Protein AF-A0A068RN67-F1 (afdb_monomer)

Radius of gyration: 55.31 Å; Cα contacts (8 Å, |Δi|>4): 70; chains: 1; bounding box: 111×73×162 Å

Sequence (307 aa):
MQYYSPPESARSSSVPSIPPERRPSQSINLDNRLRQLEKENEELTHSNVRLLRANRILKLDSDRVVDEQVNELKEEIKHLRYQNVRLQRSNRLLQEDLNQHIMEKNQVREDQIRNMKTVGPEYEYLVQIINLLYRQLQGKATCDNTCCFTDKPLSEGFSVLTLPPDDSDEQQAKPQHICRPSIRSHITAGDLAVAKEHENGRLRQDIESMKADRDALDQLIQEKEEDIQMLKNELQMKDTIVSQLEKDFERMEVEVVDLQKEWRHSDRFKSSSSFSDIHAFPTPPPKDSPAYKLPIPPREYLAEVRQ

Foldseek 3Di:
DDDDDDDDDDDDDDDDDDDDDDDPPVVVVVVVVVVVVVVVVVVVVVVVVVVVVVVVVVVVVVVVVVVVVVVVVVVVVVVVVVVVVVVVVVVVVVVVVVVVVVVVVVVVVVVCVVPPPDDDLVVLVVVQVVQQVVCVVVVNNADDQAASRPRHGCVVADWDFDAPPDDDPDRDRDTGGDRDHDRDPPPPVVVVVVVVVVVVVVVVVVVVVVVVVVVVVVVVVVVVVVVVVVVVVVVVVVVVVVVVVVVVVVVVVVVVVVVVVVVVVVVVVDDDDDDDPDPDDPDDDDPPPPPPDDDDPDPPPPPPDDD

Structure (mmCIF, N/CA/C/O backbone):
data_AF-A0A068RN67-F1
#
_entry.id   AF-A0A068RN67-F1
#
loop_
_atom_site.group_PDB
_atom_site.id
_atom_site.type_symbol
_atom_site.label_atom_id
_atom_site.label_alt_id
_atom_site.label_comp_id
_atom_site.label_asym_id
_atom_site.label_entity_id
_atom_site.label_seq_id
_atom_site.pdbx_PDB_ins_code
_atom_site.Cartn_x
_atom_site.Cartn_y
_atom_site.Cartn_z
_atom_site.occupancy
_atom_site.B_iso_or_equiv
_atom_site.auth_seq_id
_atom_site.auth_comp_id
_atom_site.auth_asym_id
_atom_site.auth_atom_id
_atom_site.pdbx_PDB_model_num
ATOM 1 N N . MET A 1 1 ? 29.868 32.921 -20.192 1.0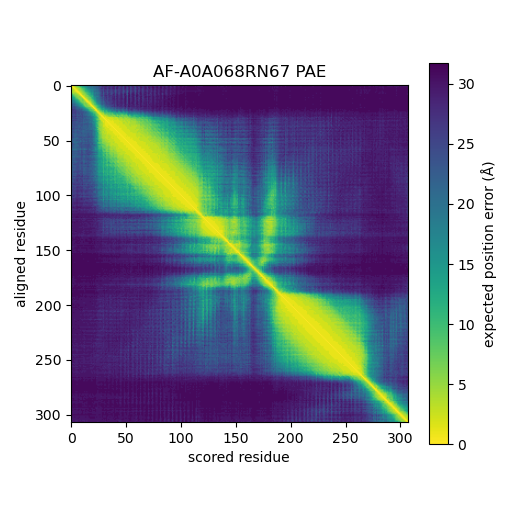0 42.53 1 MET A N 1
ATOM 2 C CA . MET A 1 1 ? 30.191 33.888 -21.261 1.00 42.53 1 MET A CA 1
ATOM 3 C C . MET A 1 1 ? 31.179 34.900 -20.711 1.00 42.53 1 MET A C 1
ATOM 5 O O . MET A 1 1 ? 30.783 35.768 -19.949 1.00 42.53 1 MET A O 1
ATOM 9 N N . GLN A 1 2 ? 32.456 34.755 -21.050 1.00 35.81 2 GLN A N 1
ATOM 10 C CA . GLN A 1 2 ? 33.472 35.789 -20.866 1.00 35.81 2 GLN A CA 1
ATOM 11 C C . GLN A 1 2 ? 34.231 35.871 -22.189 1.00 35.81 2 GLN A C 1
ATOM 13 O O . GLN A 1 2 ? 34.770 34.873 -22.662 1.00 35.81 2 GLN A O 1
ATOM 18 N N . TYR A 1 3 ? 34.153 37.039 -22.820 1.00 42.41 3 TYR A N 1
ATOM 19 C CA . TYR A 1 3 ? 34.844 37.370 -24.058 1.00 42.41 3 TYR A CA 1
ATOM 20 C C . TYR A 1 3 ? 36.286 37.752 -23.721 1.00 42.41 3 TYR A C 1
ATOM 22 O O . TYR A 1 3 ? 36.502 38.600 -22.858 1.00 42.41 3 TYR A O 1
ATOM 30 N N . TYR A 1 4 ? 37.256 37.148 -24.406 1.00 40.78 4 TYR A N 1
ATOM 31 C CA . TYR A 1 4 ? 38.653 37.575 -24.371 1.00 40.78 4 TYR A CA 1
ATOM 32 C C . TYR A 1 4 ? 39.030 38.100 -25.758 1.00 40.78 4 TYR A C 1
ATOM 34 O O . TYR A 1 4 ? 39.056 37.345 -26.729 1.00 40.78 4 TYR A O 1
ATOM 42 N N . SER A 1 5 ? 39.274 39.406 -25.841 1.00 43.00 5 SER A N 1
ATOM 43 C CA . SER A 1 5 ? 39.833 40.077 -27.019 1.00 43.00 5 SER A CA 1
ATOM 44 C C . SER A 1 5 ? 41.363 39.935 -27.033 1.00 43.00 5 SER A C 1
ATOM 46 O O . SER A 1 5 ? 41.972 40.026 -25.963 1.00 43.00 5 SER A O 1
ATOM 48 N N . PRO A 1 6 ? 42.019 39.772 -28.196 1.00 47.34 6 PRO A N 1
ATOM 49 C CA . PRO A 1 6 ? 43.473 39.874 -28.309 1.00 47.34 6 PRO A CA 1
ATOM 50 C C . PRO A 1 6 ? 43.916 41.335 -28.530 1.00 47.34 6 PRO A C 1
ATOM 52 O O . PRO A 1 6 ? 43.183 42.093 -29.169 1.00 47.34 6 PRO A O 1
ATOM 55 N N . PRO A 1 7 ? 45.107 41.749 -28.053 1.00 52.66 7 PRO A N 1
ATOM 56 C CA . PRO A 1 7 ? 45.602 43.097 -28.278 1.00 52.66 7 PRO A CA 1
ATOM 57 C C . PRO A 1 7 ? 46.268 43.225 -29.653 1.00 52.66 7 PRO A C 1
ATOM 59 O O . PRO A 1 7 ? 47.105 42.413 -30.051 1.00 52.66 7 PRO A O 1
ATOM 62 N N . GLU A 1 8 ? 45.918 44.304 -30.347 1.00 43.88 8 GLU A N 1
ATOM 63 C CA . GLU A 1 8 ? 46.685 44.855 -31.455 1.00 43.88 8 GLU A CA 1
ATOM 64 C C . GLU A 1 8 ? 48.042 45.354 -30.944 1.00 43.88 8 GLU A C 1
ATOM 66 O O . GLU A 1 8 ? 48.143 46.077 -29.952 1.00 43.88 8 GLU A O 1
ATOM 71 N N . SER A 1 9 ? 49.113 45.010 -31.649 1.00 42.94 9 SER A N 1
ATOM 72 C CA . SER A 1 9 ? 50.364 45.760 -31.580 1.00 42.94 9 SER A CA 1
ATOM 73 C C . SER A 1 9 ? 50.879 45.957 -32.992 1.00 42.94 9 SER A C 1
ATOM 75 O O . SER A 1 9 ? 51.441 45.068 -33.632 1.00 42.94 9 SER A O 1
ATOM 77 N N . ALA A 1 10 ? 50.597 47.159 -33.483 1.00 42.69 10 ALA A N 1
ATOM 78 C CA . ALA A 1 10 ? 51.064 47.676 -34.744 1.00 42.69 10 ALA A CA 1
ATOM 79 C C . ALA A 1 10 ? 52.573 47.955 -34.681 1.00 42.69 10 ALA A C 1
ATOM 81 O O . ALA A 1 10 ? 53.067 48.727 -33.866 1.00 42.69 10 ALA A O 1
ATOM 82 N N . ARG A 1 11 ? 53.270 47.285 -35.597 1.00 42.16 11 ARG A N 1
ATOM 83 C CA . ARG A 1 11 ? 54.463 47.697 -36.346 1.00 42.16 11 ARG A CA 1
ATOM 84 C C . ARG A 1 11 ? 55.033 49.083 -36.020 1.00 42.16 11 ARG A C 1
ATOM 86 O O . ARG A 1 11 ? 54.403 50.095 -36.308 1.00 42.16 11 ARG A O 1
ATOM 93 N N . SER A 1 12 ? 56.316 49.108 -35.670 1.00 43.09 12 SER A N 1
ATOM 94 C CA . SER A 1 12 ? 57.285 50.094 -36.165 1.00 43.09 12 SER A CA 1
ATOM 95 C C . SER A 1 12 ? 58.697 49.601 -35.871 1.00 43.09 12 SER A C 1
ATOM 97 O O . SER A 1 12 ? 59.069 49.531 -34.711 1.00 43.09 12 SER A O 1
ATOM 99 N N . SER A 1 13 ? 59.462 49.260 -36.913 1.00 37.44 13 SER A N 1
ATOM 100 C CA . SER A 1 13 ? 60.923 49.423 -36.925 1.00 37.44 13 SER A CA 1
ATOM 101 C C . SER A 1 13 ? 61.485 49.175 -38.329 1.00 37.44 13 SER A C 1
ATOM 103 O O . SER A 1 13 ? 61.572 48.049 -38.805 1.00 37.44 13 SER A O 1
ATOM 105 N N . SER A 1 14 ? 61.788 50.296 -38.985 1.00 40.03 14 SER A N 1
ATOM 106 C CA . SER A 1 14 ? 62.969 50.584 -39.812 1.00 40.03 14 SER A CA 1
ATOM 107 C C . SER A 1 14 ? 63.727 49.426 -40.479 1.00 40.03 14 SER A C 1
ATOM 109 O O . SER A 1 14 ? 64.428 48.651 -39.829 1.00 40.03 14 SER A O 1
ATOM 111 N N . VAL A 1 15 ? 63.702 49.453 -41.811 1.00 48.25 15 VAL A N 1
ATOM 112 C CA . VAL A 1 15 ? 64.648 48.797 -42.726 1.00 48.25 15 VAL A CA 1
ATOM 113 C C . VAL A 1 15 ? 66.035 49.451 -42.631 1.00 48.25 15 VAL A C 1
ATOM 115 O O . VAL A 1 15 ? 66.117 50.681 -42.624 1.00 48.25 15 VAL A O 1
ATOM 118 N N . PRO A 1 16 ? 67.119 48.659 -42.694 1.00 44.81 16 PRO A N 1
ATOM 119 C CA . PRO A 1 16 ? 68.332 49.081 -43.390 1.00 44.81 16 PRO A CA 1
ATOM 120 C C . PRO A 1 16 ? 68.685 48.113 -44.531 1.00 44.81 16 PRO A C 1
ATOM 122 O O . PRO A 1 16 ? 68.866 46.915 -44.329 1.00 44.81 16 PRO A O 1
ATOM 125 N N . SER A 1 17 ? 68.809 48.663 -45.739 1.00 50.25 17 SER A N 1
ATOM 126 C CA . SER A 1 17 ? 69.297 47.987 -46.946 1.00 50.25 17 SER A CA 1
ATOM 127 C C . SER A 1 17 ? 70.825 47.997 -47.005 1.00 50.25 17 SER A C 1
ATOM 129 O O . SER A 1 17 ? 71.360 49.097 -47.046 1.00 50.25 17 SER A O 1
ATOM 131 N N . ILE A 1 18 ? 71.505 46.843 -47.124 1.00 49.78 18 ILE A N 1
ATOM 132 C CA . ILE A 1 18 ? 72.797 46.654 -47.842 1.00 49.78 18 ILE A CA 1
ATOM 133 C C . ILE A 1 18 ? 72.941 45.144 -48.257 1.00 49.78 18 ILE A C 1
ATOM 135 O O . ILE A 1 18 ? 72.132 44.339 -47.801 1.00 49.78 18 ILE A O 1
ATOM 139 N N . PRO A 1 19 ? 73.873 44.721 -49.147 1.00 49.81 19 PRO A N 1
ATOM 140 C CA . PRO A 1 19 ? 73.658 44.255 -50.527 1.00 49.81 19 PRO A CA 1
ATOM 141 C C . PRO A 1 19 ? 73.907 42.722 -50.715 1.00 49.81 19 PRO A C 1
ATOM 143 O O . PRO A 1 19 ? 74.225 42.028 -49.750 1.00 49.81 19 PRO A O 1
ATOM 146 N N . PRO A 1 20 ? 73.748 42.140 -51.928 1.00 60.47 20 PRO A N 1
ATOM 147 C CA . PRO A 1 20 ? 73.641 40.693 -52.106 1.00 60.47 20 PRO A CA 1
ATOM 148 C C . PRO A 1 20 ? 75.021 40.034 -52.213 1.00 60.47 20 PRO A C 1
ATOM 150 O O . PRO A 1 20 ? 75.757 40.271 -53.170 1.00 60.47 20 PRO A O 1
ATOM 153 N N . GLU A 1 21 ? 75.351 39.148 -51.272 1.00 44.97 21 GLU A N 1
ATOM 154 C CA . GLU A 1 21 ? 76.579 38.354 -51.321 1.00 44.97 21 GLU A CA 1
ATOM 155 C C . GLU A 1 21 ? 76.250 36.853 -51.334 1.00 44.97 21 GLU A C 1
ATOM 157 O O . GLU A 1 21 ? 75.615 36.303 -50.433 1.00 44.97 21 GLU A O 1
ATOM 162 N N . ARG A 1 22 ? 76.643 36.192 -52.428 1.00 53.00 22 ARG A N 1
ATOM 163 C CA . ARG A 1 22 ? 76.408 34.771 -52.717 1.00 53.00 22 ARG A CA 1
ATOM 164 C C . ARG A 1 22 ? 76.952 33.869 -51.601 1.00 53.00 22 ARG A C 1
ATOM 166 O O . ARG A 1 22 ? 78.164 33.804 -51.415 1.00 53.00 22 ARG A O 1
ATOM 173 N N . ARG A 1 23 ? 76.089 33.061 -50.969 1.00 51.19 23 ARG A N 1
ATOM 174 C CA . ARG A 1 23 ? 76.474 31.819 -50.262 1.00 51.19 23 ARG A CA 1
ATOM 175 C C . ARG A 1 23 ? 75.413 30.723 -50.454 1.00 51.19 23 ARG A C 1
ATOM 177 O O . ARG A 1 23 ? 74.361 30.795 -49.827 1.00 51.19 23 ARG A O 1
ATOM 184 N N . PRO A 1 24 ? 75.678 29.674 -51.254 1.00 53.66 24 PRO A N 1
ATOM 185 C CA . PRO A 1 24 ? 74.749 28.550 -51.430 1.00 53.66 24 PRO A 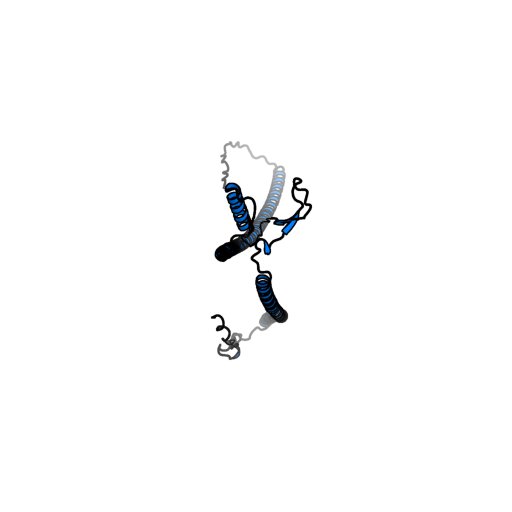CA 1
ATOM 186 C C . PRO A 1 24 ? 74.578 27.658 -50.182 1.00 53.66 24 PRO A C 1
ATOM 188 O O . PRO A 1 24 ? 73.677 26.831 -50.146 1.00 53.66 24 PRO A O 1
ATOM 191 N N . SER A 1 25 ? 75.416 27.801 -49.146 1.00 54.78 25 SER A N 1
ATOM 192 C CA . SER A 1 25 ? 75.522 26.816 -48.049 1.00 54.78 25 SER A CA 1
ATOM 193 C C . SER A 1 25 ? 74.699 27.127 -46.784 1.00 54.78 25 SER A C 1
ATOM 195 O O . SER A 1 25 ? 74.472 26.235 -45.970 1.00 54.78 25 SER A O 1
ATOM 197 N N . GLN A 1 26 ? 74.244 28.371 -46.584 1.00 58.31 26 GLN A N 1
ATOM 198 C CA . GLN A 1 26 ? 73.360 28.739 -45.458 1.00 58.31 26 GLN A CA 1
ATOM 199 C C . GLN A 1 26 ? 71.879 28.540 -45.799 1.00 58.31 26 GLN A C 1
ATOM 201 O O . GLN A 1 26 ? 71.113 28.129 -44.930 1.00 58.31 26 GLN A O 1
ATOM 206 N N . SER A 1 27 ? 71.509 28.740 -47.070 1.00 60.72 27 SER A N 1
ATOM 207 C CA . SER A 1 27 ? 70.164 28.453 -47.591 1.00 60.72 27 SER A CA 1
ATOM 208 C C . SER A 1 27 ? 69.777 27.006 -47.319 1.00 60.72 27 SER A C 1
ATOM 210 O O . SER A 1 27 ? 68.764 26.764 -46.692 1.00 60.72 27 SER A O 1
ATOM 212 N N . ILE A 1 28 ? 70.652 26.049 -47.644 1.00 66.50 28 ILE A N 1
ATOM 213 C CA . ILE A 1 28 ? 70.358 24.614 -47.504 1.00 66.50 28 ILE A CA 1
ATOM 214 C C . ILE A 1 28 ? 70.074 24.218 -46.039 1.00 66.50 28 ILE A C 1
ATOM 216 O O . ILE A 1 28 ? 69.203 23.392 -45.782 1.00 66.50 28 ILE A O 1
ATOM 220 N N . ASN A 1 29 ? 70.761 24.818 -45.058 1.00 75.88 29 ASN A N 1
ATOM 221 C CA . ASN A 1 29 ? 70.496 24.561 -43.634 1.00 75.88 29 ASN A CA 1
ATOM 222 C C . ASN A 1 29 ? 69.182 25.197 -43.152 1.00 75.88 29 ASN A C 1
ATOM 224 O O . ASN A 1 29 ? 68.476 24.596 -42.342 1.00 75.88 29 ASN A O 1
ATOM 228 N N . LEU A 1 30 ? 68.838 26.384 -43.659 1.00 83.62 30 LEU A N 1
ATOM 229 C CA . LEU A 1 30 ? 67.551 27.033 -43.397 1.00 83.62 30 LEU A CA 1
ATOM 230 C C . LEU A 1 30 ? 66.398 26.282 -44.071 1.00 83.62 30 LEU A C 1
ATOM 232 O O . LEU A 1 30 ? 65.374 26.072 -43.436 1.00 83.62 30 LEU A O 1
ATOM 236 N N . ASP A 1 31 ? 66.594 25.795 -45.294 1.00 83.56 31 ASP A N 1
ATOM 237 C CA . ASP A 1 31 ? 65.623 25.012 -46.059 1.00 83.56 31 ASP A CA 1
ATOM 238 C C . ASP A 1 31 ? 65.361 23.656 -45.389 1.00 83.56 31 ASP A C 1
ATOM 240 O O . ASP A 1 31 ? 64.214 23.237 -45.242 1.00 83.56 31 ASP A O 1
ATOM 244 N N . ASN A 1 32 ? 66.408 22.990 -44.891 1.00 85.38 32 ASN A N 1
ATOM 245 C CA . ASN A 1 32 ? 66.260 21.768 -44.099 1.00 85.38 32 ASN A CA 1
ATOM 246 C C . ASN A 1 32 ? 65.536 22.029 -42.767 1.00 85.38 32 ASN A C 1
ATOM 248 O O . ASN A 1 32 ? 64.723 21.209 -42.340 1.00 85.38 32 ASN A O 1
ATOM 252 N N . ARG A 1 33 ? 65.787 23.174 -42.113 1.00 89.12 33 ARG A N 1
ATOM 253 C CA . ARG A 1 33 ? 65.082 23.568 -40.883 1.00 89.12 33 ARG A CA 1
ATOM 254 C C . ARG A 1 33 ? 63.622 23.935 -41.151 1.00 89.12 33 ARG A C 1
ATOM 256 O O . ARG A 1 33 ? 62.774 23.564 -40.348 1.00 89.12 33 ARG A O 1
ATOM 263 N N . LEU A 1 34 ? 63.329 24.611 -42.260 1.00 89.44 34 LEU A N 1
ATOM 264 C CA . LEU A 1 34 ? 61.969 24.924 -42.699 1.00 89.44 34 LEU A CA 1
ATOM 265 C C . LEU A 1 34 ? 61.183 23.647 -42.976 1.00 89.44 34 LEU A C 1
ATOM 267 O O . LEU A 1 34 ? 60.116 23.482 -42.403 1.00 89.44 34 LEU A O 1
ATOM 271 N N . ARG A 1 35 ? 61.751 22.690 -43.718 1.00 89.00 35 ARG A N 1
ATOM 272 C CA . ARG A 1 35 ? 61.112 21.383 -43.952 1.00 89.00 35 ARG A CA 1
ATOM 273 C C . ARG A 1 35 ? 60.860 20.603 -42.662 1.00 89.00 35 ARG A C 1
ATOM 275 O O . ARG A 1 35 ? 59.828 19.955 -42.523 1.00 89.00 35 ARG A O 1
ATOM 282 N N . GLN A 1 36 ? 61.790 20.661 -41.707 1.00 92.12 36 GLN A N 1
ATOM 283 C CA . GLN A 1 36 ? 61.608 20.031 -40.398 1.00 92.12 36 GLN A CA 1
ATOM 284 C C . GLN A 1 36 ? 60.472 20.696 -39.604 1.00 92.12 36 GLN A C 1
ATOM 286 O O . GLN A 1 36 ? 59.653 19.996 -39.017 1.00 92.12 36 GLN A O 1
ATOM 291 N N . LEU A 1 37 ? 60.394 22.030 -39.617 1.00 92.25 37 LEU A N 1
ATOM 292 C CA . LEU A 1 37 ? 59.318 22.784 -38.966 1.00 92.25 37 LEU A CA 1
ATOM 293 C C . LEU A 1 37 ? 57.963 22.573 -39.652 1.00 92.25 37 LEU A C 1
ATOM 295 O O . LEU A 1 37 ? 56.949 22.490 -38.969 1.00 92.25 37 LEU A O 1
ATOM 299 N N . GLU A 1 38 ? 57.932 22.462 -40.980 1.00 92.56 38 GLU A N 1
ATOM 300 C CA . GLU A 1 38 ? 56.730 22.122 -41.750 1.00 92.56 38 GLU A CA 1
ATOM 301 C C . GLU A 1 38 ? 56.216 20.738 -41.361 1.00 92.56 38 GLU A C 1
ATOM 303 O O . GLU A 1 38 ? 55.043 20.598 -41.026 1.00 92.56 38 GLU A O 1
ATOM 308 N N . LYS A 1 39 ? 57.106 19.744 -41.281 1.00 94.25 39 LYS A N 1
ATOM 309 C CA . LYS A 1 39 ? 56.754 18.395 -40.831 1.00 94.25 39 LYS A CA 1
ATOM 310 C C . LYS A 1 39 ? 56.243 18.377 -39.386 1.00 94.25 39 LYS A C 1
ATOM 312 O O . LYS A 1 39 ? 55.227 17.749 -39.104 1.00 94.25 39 LYS A O 1
ATOM 317 N N . GLU A 1 40 ? 56.908 19.084 -38.472 1.00 95.25 40 GLU A N 1
ATOM 318 C CA . GLU A 1 40 ? 56.449 19.223 -37.082 1.00 95.25 40 GLU A CA 1
ATOM 319 C C . GLU A 1 40 ? 55.076 19.914 -37.008 1.00 95.25 40 GLU A C 1
ATOM 321 O O . GLU A 1 40 ? 54.219 19.521 -36.216 1.00 95.25 40 GLU A O 1
ATOM 326 N N . ASN A 1 41 ? 54.825 20.908 -37.862 1.00 94.62 41 ASN A N 1
ATOM 327 C CA . ASN A 1 41 ? 53.537 21.593 -37.942 1.00 94.62 41 ASN A CA 1
ATOM 328 C C . ASN A 1 41 ? 52.433 20.682 -38.509 1.00 94.62 41 ASN A C 1
ATOM 330 O O . ASN A 1 41 ? 51.318 20.661 -37.985 1.00 94.62 41 ASN A O 1
ATOM 334 N N . GLU A 1 42 ? 52.735 19.870 -39.522 1.00 95.31 42 GLU A N 1
ATOM 335 C CA . GLU A 1 42 ? 51.820 18.851 -40.046 1.00 95.31 42 GLU A CA 1
ATOM 336 C C . GLU A 1 42 ? 51.481 17.796 -38.980 1.00 95.31 42 GLU A C 1
ATOM 338 O O . GLU A 1 42 ? 50.307 17.481 -38.765 1.00 95.31 42 GLU A O 1
ATOM 343 N N . GLU A 1 43 ? 52.481 17.300 -38.244 1.00 95.69 43 GLU A N 1
ATOM 344 C CA . GLU A 1 43 ? 52.295 16.348 -37.142 1.00 95.69 43 GLU A CA 1
ATOM 345 C C . GLU A 1 43 ? 51.435 16.942 -36.014 1.00 95.69 43 GLU A C 1
ATOM 347 O O . GLU A 1 43 ? 50.474 16.307 -35.557 1.00 95.69 43 GLU A O 1
ATOM 352 N N . LEU A 1 44 ? 51.713 18.184 -35.603 1.00 95.75 44 LEU A N 1
ATOM 353 C CA . LEU A 1 44 ? 50.913 18.904 -34.608 1.00 95.75 44 LEU A CA 1
ATOM 354 C C . LEU A 1 44 ? 49.485 19.160 -35.095 1.00 95.75 44 LEU A C 1
ATOM 356 O O . LEU A 1 44 ? 48.542 19.010 -34.319 1.00 95.75 44 LEU A O 1
ATOM 360 N N . THR A 1 45 ? 49.301 19.488 -36.373 1.00 95.75 45 THR A N 1
ATOM 361 C CA . THR A 1 45 ? 47.980 19.693 -36.982 1.00 95.75 45 THR A CA 1
ATOM 362 C C . THR A 1 45 ? 47.171 18.399 -36.970 1.00 95.75 45 THR A C 1
ATOM 364 O O . THR A 1 45 ? 46.018 18.388 -36.529 1.00 95.75 45 THR A O 1
ATOM 367 N N . HIS A 1 46 ? 47.773 17.277 -37.370 1.00 96.06 46 HIS A N 1
ATOM 368 C CA . HIS A 1 46 ? 47.127 15.968 -37.297 1.00 96.06 46 HIS A CA 1
ATOM 369 C C . HIS A 1 46 ? 46.788 15.562 -35.860 1.00 96.06 46 HIS A C 1
ATOM 371 O O . HIS A 1 46 ? 45.693 15.046 -35.616 1.00 96.06 46 HIS A O 1
ATOM 377 N N . SER A 1 47 ? 47.686 15.820 -34.907 1.00 95.69 47 SER A N 1
ATOM 378 C CA . SER A 1 47 ? 47.442 15.575 -33.483 1.00 95.69 47 SER A CA 1
ATOM 379 C C . SER A 1 47 ? 46.277 16.419 -32.954 1.00 95.69 47 SER A C 1
ATOM 381 O O . SER A 1 47 ? 45.352 15.882 -32.344 1.00 95.69 47 SER A O 1
ATOM 383 N N . ASN A 1 48 ? 46.233 17.714 -33.282 1.00 96.50 48 ASN A N 1
ATOM 384 C CA . ASN A 1 48 ? 45.135 18.604 -32.900 1.00 96.50 48 ASN A CA 1
ATOM 385 C C . ASN A 1 48 ? 43.790 18.137 -33.463 1.00 96.50 48 ASN A C 1
ATOM 387 O O . ASN A 1 48 ? 42.796 18.098 -32.741 1.00 96.50 48 ASN A O 1
ATOM 391 N N . VAL A 1 49 ? 43.745 17.714 -34.730 1.00 96.88 49 VAL A N 1
ATOM 392 C CA . VAL A 1 49 ? 42.519 17.165 -35.330 1.00 96.88 49 VAL A CA 1
ATOM 393 C C . VAL A 1 49 ? 42.060 15.901 -34.595 1.00 96.88 49 VAL A C 1
ATOM 395 O O . VAL A 1 49 ? 40.860 15.727 -34.371 1.00 96.88 49 VAL A O 1
ATOM 398 N N . ARG A 1 50 ? 42.986 15.025 -34.180 1.00 96.62 50 ARG A N 1
ATOM 399 C CA . ARG A 1 50 ? 42.652 13.835 -33.376 1.00 96.62 50 ARG A CA 1
ATOM 400 C C . ARG A 1 50 ? 42.111 14.217 -31.999 1.00 96.62 50 ARG A C 1
ATOM 402 O O . ARG A 1 50 ? 41.076 13.686 -31.604 1.00 96.62 50 ARG A O 1
ATOM 409 N N . LEU A 1 51 ? 42.751 15.160 -31.309 1.00 96.94 51 LEU A N 1
ATOM 410 C CA . LEU A 1 51 ? 42.307 15.648 -30.000 1.00 96.94 51 LEU A CA 1
ATOM 411 C C . LEU A 1 51 ? 40.940 16.332 -30.071 1.00 96.94 51 LEU A C 1
ATOM 413 O O . LEU A 1 51 ? 40.090 16.083 -29.223 1.00 96.94 51 LEU A O 1
ATOM 417 N N . LEU A 1 52 ? 40.679 17.138 -31.101 1.00 96.88 52 LEU A N 1
ATOM 418 C CA . LEU A 1 52 ? 39.369 17.759 -31.322 1.00 96.88 52 LEU A CA 1
ATOM 419 C C . LEU A 1 52 ? 38.268 16.713 -31.526 1.00 96.88 52 LEU A C 1
ATOM 421 O O . LEU A 1 52 ? 37.174 16.857 -30.981 1.00 96.88 52 LEU A O 1
ATOM 425 N N . ARG A 1 53 ? 38.553 15.640 -32.276 1.00 96.50 53 ARG A N 1
ATOM 426 C CA . ARG A 1 53 ? 37.615 14.517 -32.436 1.00 96.50 53 ARG A CA 1
ATOM 427 C C . ARG A 1 53 ? 37.384 13.789 -31.115 1.00 96.50 53 ARG A C 1
ATOM 429 O O . ARG A 1 53 ? 36.232 13.566 -30.765 1.00 96.50 53 ARG A O 1
ATOM 436 N N . ALA A 1 54 ? 38.448 13.470 -30.379 1.00 96.81 54 ALA A N 1
ATOM 437 C CA . ALA A 1 54 ? 38.348 12.807 -29.080 1.00 96.81 54 ALA A CA 1
ATOM 438 C C . ALA A 1 54 ? 37.550 13.650 -28.071 1.00 96.81 54 ALA A C 1
ATOM 440 O O . ALA A 1 54 ? 36.623 13.140 -27.455 1.00 96.81 54 ALA A O 1
ATOM 441 N N . ASN A 1 55 ? 37.822 14.955 -27.978 1.00 96.44 55 ASN A N 1
ATOM 442 C CA . ASN A 1 55 ? 37.062 15.880 -27.132 1.00 96.44 55 ASN A CA 1
ATOM 443 C C . ASN A 1 55 ? 35.587 15.958 -27.529 1.00 96.44 55 ASN A C 1
ATOM 445 O O . ASN A 1 55 ? 34.721 16.021 -26.660 1.00 96.44 55 ASN A O 1
ATOM 449 N N . ARG A 1 56 ? 35.278 15.938 -28.831 1.00 97.38 56 ARG A N 1
ATOM 450 C CA . ARG A 1 56 ? 33.886 15.905 -29.293 1.00 97.38 56 ARG A CA 1
ATOM 451 C C . ARG A 1 56 ? 33.181 14.617 -28.865 1.00 97.38 56 ARG A C 1
ATOM 453 O O . ARG A 1 56 ? 32.038 14.701 -28.438 1.00 97.38 56 ARG A O 1
ATOM 460 N N . ILE A 1 57 ? 33.844 13.466 -28.979 1.00 97.00 57 ILE A N 1
ATOM 461 C CA . ILE A 1 57 ? 33.292 12.169 -28.557 1.00 97.00 57 ILE A CA 1
ATOM 462 C C . ILE A 1 57 ? 33.058 12.166 -27.047 1.00 97.00 57 ILE A C 1
ATOM 464 O O . ILE A 1 57 ? 31.934 11.946 -26.622 1.00 97.00 57 ILE A O 1
ATOM 468 N N . LEU A 1 58 ? 34.069 12.527 -26.252 1.00 97.00 58 LEU A N 1
ATOM 469 C CA . LEU A 1 58 ? 33.949 12.584 -24.792 1.00 97.00 58 LEU A CA 1
ATOM 470 C C . LEU A 1 58 ? 32.841 13.530 -24.333 1.00 97.00 58 LEU A C 1
ATOM 472 O O . LEU A 1 58 ? 32.151 13.242 -23.362 1.00 97.00 58 LEU A O 1
ATOM 476 N N . LYS A 1 59 ? 32.651 14.652 -25.032 1.00 97.94 59 LYS A N 1
ATOM 477 C CA . LYS A 1 59 ? 31.550 15.564 -24.736 1.00 97.94 59 LYS A CA 1
ATOM 478 C C . LYS A 1 59 ? 30.192 14.923 -25.024 1.00 97.94 59 LYS A C 1
ATOM 480 O O . LYS A 1 59 ? 29.317 15.009 -24.178 1.00 97.94 59 LYS A O 1
ATOM 485 N N . LEU A 1 60 ? 30.028 14.269 -26.176 1.00 97.44 60 LEU A N 1
ATOM 486 C CA . LEU A 1 60 ? 28.784 13.569 -26.509 1.00 97.44 60 LEU A CA 1
ATOM 487 C C . LEU A 1 60 ? 28.492 12.428 -25.526 1.00 97.44 60 LEU A C 1
ATOM 489 O O . LEU A 1 60 ? 27.351 12.282 -25.103 1.00 97.44 60 LEU A O 1
ATOM 493 N N . ASP A 1 61 ? 29.511 11.662 -25.134 1.00 97.12 61 ASP A N 1
ATOM 494 C CA . ASP A 1 61 ? 29.372 10.586 -24.150 1.00 97.12 61 ASP A CA 1
ATOM 495 C C . ASP A 1 61 ? 29.019 11.143 -22.765 1.00 97.12 61 ASP A C 1
ATOM 497 O O . ASP A 1 61 ? 28.129 10.624 -22.098 1.00 97.12 61 ASP A O 1
ATOM 501 N N . SER A 1 62 ? 29.662 12.238 -22.348 1.00 96.50 62 SER A N 1
ATOM 502 C CA . SER A 1 62 ? 29.334 12.923 -21.095 1.00 96.50 62 SER A CA 1
ATOM 503 C C . SER A 1 62 ? 27.911 13.478 -21.105 1.00 96.50 62 SER A C 1
ATOM 505 O O . SER A 1 62 ? 27.200 13.310 -20.119 1.00 96.50 62 SER A O 1
ATOM 507 N N . ASP A 1 63 ? 27.494 14.136 -22.190 1.00 97.50 63 ASP A N 1
ATOM 508 C CA . ASP A 1 63 ? 26.142 14.685 -22.333 1.00 97.50 63 ASP A CA 1
ATOM 509 C C . ASP A 1 63 ? 25.108 13.545 -22.289 1.00 97.50 63 ASP A C 1
ATOM 511 O O . ASP A 1 63 ? 24.117 13.635 -21.568 1.00 97.50 63 ASP A O 1
ATOM 515 N N . ARG A 1 64 ? 25.392 12.419 -22.958 1.00 97.69 64 ARG A N 1
ATOM 516 C CA . ARG A 1 64 ? 24.542 11.224 -22.936 1.00 97.69 64 ARG A CA 1
ATOM 517 C C . ARG A 1 64 ? 24.393 10.632 -21.533 1.00 97.69 64 ARG A C 1
ATOM 519 O O . ARG A 1 64 ? 23.272 10.350 -21.123 1.00 97.69 64 ARG A O 1
ATOM 526 N N . VAL A 1 65 ? 25.492 10.445 -20.799 1.00 97.81 65 VAL A N 1
ATOM 527 C CA . VAL A 1 65 ? 25.448 9.893 -19.431 1.00 97.81 65 VAL A CA 1
ATOM 528 C C . VAL A 1 65 ? 24.667 10.818 -18.499 1.00 97.81 65 VAL A C 1
ATOM 530 O O . VAL A 1 65 ? 23.877 10.349 -17.680 1.00 97.81 65 VAL A O 1
ATOM 533 N N . VAL A 1 66 ? 24.851 12.134 -18.635 1.00 97.94 66 VAL A N 1
ATOM 534 C CA . VAL A 1 66 ? 24.082 13.118 -17.864 1.00 97.94 66 VAL A CA 1
ATOM 535 C C . VAL A 1 66 ? 22.596 13.026 -18.205 1.00 97.94 66 VAL A C 1
ATOM 537 O O . VAL A 1 66 ? 21.776 13.003 -17.292 1.00 97.94 66 VAL A O 1
ATOM 540 N N . ASP A 1 67 ? 22.233 12.925 -19.483 1.00 97.81 67 ASP A N 1
ATOM 541 C CA . ASP A 1 67 ? 20.836 12.795 -19.902 1.00 97.81 67 ASP A CA 1
ATOM 542 C C . ASP A 1 67 ? 20.190 11.501 -19.386 1.00 97.81 67 ASP A C 1
ATOM 544 O O . ASP A 1 67 ? 19.055 11.536 -18.905 1.00 97.81 67 ASP A O 1
ATOM 548 N N . GLU A 1 68 ? 20.905 10.373 -19.436 1.00 97.25 68 GLU A N 1
ATOM 549 C CA . GLU A 1 68 ? 20.455 9.087 -18.889 1.00 97.25 68 GLU A CA 1
ATOM 550 C C . GLU A 1 68 ? 20.169 9.210 -17.380 1.00 97.25 68 GLU A C 1
ATOM 552 O O . GLU A 1 68 ? 19.037 8.974 -16.951 1.00 97.25 68 GLU A O 1
ATOM 557 N N . GLN A 1 69 ? 21.125 9.717 -16.592 1.00 97.56 69 GLN A N 1
ATOM 558 C CA . GLN A 1 69 ? 20.955 9.916 -15.144 1.00 97.56 69 GLN A CA 1
ATOM 559 C C . GLN A 1 69 ? 19.840 10.914 -14.805 1.00 97.56 69 GLN A C 1
ATOM 561 O O . GLN A 1 69 ? 19.056 10.710 -13.877 1.00 97.56 69 GLN A O 1
ATOM 566 N N . VAL A 1 70 ? 19.743 12.015 -15.553 1.00 97.62 70 VAL A N 1
ATOM 567 C CA . VAL A 1 70 ? 18.697 13.023 -15.349 1.00 97.62 70 VAL A CA 1
ATOM 568 C C . VAL A 1 70 ? 17.316 12.437 -15.639 1.00 97.62 70 VAL A C 1
ATOM 570 O O . VAL A 1 70 ? 16.352 12.781 -14.952 1.00 97.62 70 VAL A O 1
ATOM 573 N N . ASN A 1 71 ? 17.194 11.568 -16.640 1.00 97.56 71 ASN A N 1
ATOM 574 C CA . ASN A 1 71 ? 15.931 10.912 -16.959 1.00 97.56 71 ASN A CA 1
ATOM 575 C C . ASN A 1 71 ? 15.548 9.869 -15.904 1.00 97.56 71 ASN A C 1
ATOM 577 O O . ASN A 1 71 ? 14.397 9.872 -15.469 1.00 97.56 71 ASN A O 1
ATOM 581 N N . GLU A 1 72 ? 16.496 9.063 -15.423 1.00 97.88 72 GLU A N 1
ATOM 582 C CA . GLU A 1 72 ? 16.274 8.130 -14.309 1.00 97.88 72 GLU A CA 1
ATOM 583 C C . GLU A 1 72 ? 15.767 8.860 -13.057 1.00 97.88 72 GLU A C 1
ATOM 585 O O . GLU A 1 72 ? 14.705 8.528 -12.525 1.00 97.88 72 GLU A O 1
ATOM 590 N N . LEU A 1 73 ? 16.448 9.937 -12.650 1.00 97.69 73 LEU A N 1
ATOM 591 C CA . LEU A 1 73 ? 16.041 10.751 -11.501 1.00 97.69 73 LEU A CA 1
ATOM 592 C C . LEU A 1 73 ? 14.661 11.394 -11.698 1.00 97.69 73 LEU A C 1
ATOM 594 O O . LEU A 1 73 ? 13.885 11.517 -10.749 1.00 97.69 73 LEU A O 1
ATOM 598 N N . LYS A 1 74 ? 14.314 11.815 -12.920 1.00 97.69 74 LYS A N 1
ATOM 599 C CA . LYS A 1 74 ? 12.976 12.354 -13.216 1.00 97.69 74 LYS A CA 1
ATOM 600 C C . LYS A 1 74 ? 11.891 11.297 -13.042 1.00 97.69 74 LYS A C 1
ATOM 602 O O . LYS A 1 74 ? 10.834 11.624 -12.498 1.00 97.69 74 LYS A O 1
ATOM 607 N N . GLU A 1 75 ? 12.123 10.071 -13.501 1.00 97.75 75 GLU A N 1
ATOM 608 C CA . GLU A 1 75 ? 11.170 8.974 -13.322 1.00 97.75 75 GLU A CA 1
ATOM 609 C C . GLU A 1 75 ? 11.038 8.581 -11.847 1.00 97.75 75 GLU A C 1
ATOM 611 O O . GLU A 1 75 ? 9.916 8.443 -11.352 1.00 97.75 75 GLU A O 1
ATOM 616 N N . GLU A 1 76 ? 12.141 8.538 -11.099 1.00 98.06 76 GLU A N 1
ATOM 617 C CA . GLU A 1 76 ? 12.107 8.291 -9.655 1.00 98.06 76 GLU A CA 1
ATOM 618 C C . GLU A 1 76 ? 11.327 9.385 -8.908 1.00 98.06 76 GLU A C 1
ATOM 620 O O . GLU A 1 76 ? 10.442 9.090 -8.101 1.00 98.06 76 GLU A O 1
ATOM 625 N N . ILE A 1 77 ? 11.553 10.662 -9.233 1.00 97.62 77 ILE A N 1
ATOM 626 C CA . ILE A 1 77 ? 10.797 11.781 -8.651 1.00 97.62 77 ILE A CA 1
ATOM 627 C C . ILE A 1 77 ? 9.303 11.665 -8.973 1.00 97.62 77 ILE A C 1
ATOM 629 O O . ILE A 1 77 ? 8.466 11.913 -8.099 1.00 97.62 77 ILE A O 1
ATOM 633 N N . LYS A 1 78 ? 8.931 11.307 -10.209 1.00 97.69 78 LYS A N 1
ATOM 634 C CA . LYS A 1 78 ? 7.521 11.082 -10.573 1.00 97.69 78 LYS A CA 1
ATOM 635 C C . LYS A 1 78 ? 6.922 9.943 -9.751 1.00 97.69 78 LYS A C 1
ATOM 637 O O . LYS A 1 78 ? 5.820 10.099 -9.220 1.00 97.69 78 LYS A O 1
ATOM 642 N N . HIS A 1 79 ? 7.653 8.840 -9.602 1.00 97.62 79 HIS A N 1
ATOM 643 C CA . HIS A 1 79 ? 7.221 7.691 -8.817 1.00 97.62 79 HIS A CA 1
ATOM 644 C C . HIS A 1 79 ? 7.019 8.052 -7.339 1.00 97.62 79 HIS A C 1
ATOM 646 O O . HIS A 1 79 ? 5.943 7.811 -6.786 1.00 97.62 79 HIS A O 1
ATOM 652 N N . LEU A 1 80 ? 7.998 8.712 -6.716 1.00 97.69 80 LEU A N 1
ATOM 653 C CA . LEU A 1 80 ? 7.919 9.156 -5.323 1.00 97.69 80 LEU A CA 1
ATOM 654 C C . LEU A 1 80 ? 6.782 10.157 -5.104 1.00 97.69 80 LEU A C 1
ATOM 656 O O . LEU A 1 80 ? 6.078 10.075 -4.099 1.00 97.69 80 LEU A O 1
ATOM 660 N N . ARG A 1 81 ? 6.533 11.070 -6.053 1.00 97.88 81 ARG A N 1
ATOM 661 C CA . ARG A 1 81 ? 5.378 11.983 -5.992 1.00 97.88 81 ARG A CA 1
ATOM 662 C C . ARG A 1 81 ? 4.057 11.224 -6.015 1.00 97.88 81 ARG A C 1
ATOM 664 O O . ARG A 1 81 ? 3.182 11.517 -5.203 1.00 97.88 81 ARG A O 1
ATOM 671 N N . TYR A 1 82 ? 3.915 10.245 -6.906 1.00 97.94 82 TYR A N 1
ATOM 672 C CA . TYR A 1 82 ? 2.718 9.409 -6.964 1.00 97.94 82 TYR A CA 1
ATOM 673 C C . TYR A 1 82 ? 2.503 8.641 -5.653 1.00 97.94 82 TYR A C 1
ATOM 675 O O . TYR A 1 82 ? 1.409 8.674 -5.085 1.00 97.94 82 TYR A O 1
ATOM 683 N N . GLN A 1 83 ? 3.557 8.009 -5.129 1.00 97.75 83 GLN A N 1
ATOM 684 C CA . GLN A 1 83 ? 3.501 7.312 -3.846 1.00 97.75 83 GLN A CA 1
ATOM 685 C C . GLN A 1 83 ? 3.134 8.253 -2.694 1.00 97.75 83 GLN A C 1
ATOM 687 O O . GLN A 1 83 ? 2.288 7.904 -1.874 1.00 97.75 83 GLN A O 1
ATOM 692 N N . ASN A 1 84 ? 3.715 9.453 -2.645 1.00 98.06 84 ASN A N 1
ATOM 693 C CA . ASN A 1 84 ? 3.433 10.432 -1.600 1.00 98.06 84 ASN A CA 1
ATOM 694 C C . ASN A 1 84 ? 1.964 10.875 -1.627 1.00 98.06 84 ASN A C 1
ATOM 696 O O . ASN A 1 84 ? 1.305 10.849 -0.593 1.00 98.06 84 ASN A O 1
ATOM 700 N N . VAL A 1 85 ? 1.415 11.176 -2.809 1.00 98.06 85 VAL A N 1
ATOM 701 C CA . VAL A 1 85 ? -0.012 11.503 -2.964 1.00 98.06 85 VAL A CA 1
ATOM 702 C C . VAL A 1 85 ? -0.895 10.337 -2.517 1.00 98.06 85 VAL A C 1
ATOM 704 O O . VAL A 1 85 ? -1.888 10.547 -1.820 1.00 98.06 85 VAL A O 1
ATOM 707 N N . ARG A 1 86 ? -0.537 9.099 -2.877 1.00 97.88 86 ARG A N 1
ATOM 708 C CA . ARG A 1 86 ? -1.268 7.900 -2.441 1.00 97.88 86 ARG A CA 1
ATOM 709 C C . ARG A 1 86 ? -1.251 7.754 -0.917 1.00 97.88 86 ARG A C 1
ATOM 711 O O . ARG A 1 86 ? -2.298 7.518 -0.323 1.00 97.88 86 ARG A O 1
ATOM 718 N N . LEU A 1 87 ? -0.092 7.945 -0.287 1.00 97.38 87 LEU A N 1
ATOM 719 C CA . LEU A 1 87 ? 0.062 7.887 1.168 1.00 97.38 87 LEU A CA 1
ATOM 720 C C . LEU A 1 87 ? -0.696 9.012 1.875 1.00 97.38 87 LEU A C 1
ATOM 722 O O . LEU A 1 87 ? -1.361 8.755 2.870 1.00 97.38 87 LEU A O 1
ATOM 726 N N . GLN A 1 88 ? -0.658 10.238 1.354 1.00 97.50 88 GLN A N 1
ATOM 727 C CA . GLN A 1 88 ? -1.431 11.358 1.899 1.00 97.50 88 GLN A CA 1
ATOM 728 C C . GLN A 1 88 ? -2.936 11.070 1.875 1.00 97.50 88 GLN A C 1
ATOM 730 O O . GLN A 1 88 ? -3.624 11.317 2.863 1.00 97.50 88 GLN A O 1
ATOM 735 N N . ARG A 1 89 ? -3.446 10.501 0.775 1.00 97.38 89 ARG A N 1
ATOM 736 C CA . ARG A 1 89 ? -4.851 10.075 0.676 1.00 97.38 89 ARG A CA 1
ATOM 737 C C . ARG A 1 89 ? -5.177 8.972 1.682 1.00 97.38 89 ARG A C 1
ATOM 739 O O . ARG A 1 89 ? -6.171 9.084 2.387 1.00 97.38 89 ARG A O 1
ATOM 746 N N . SER A 1 90 ? -4.323 7.954 1.782 1.00 97.44 90 SER A N 1
A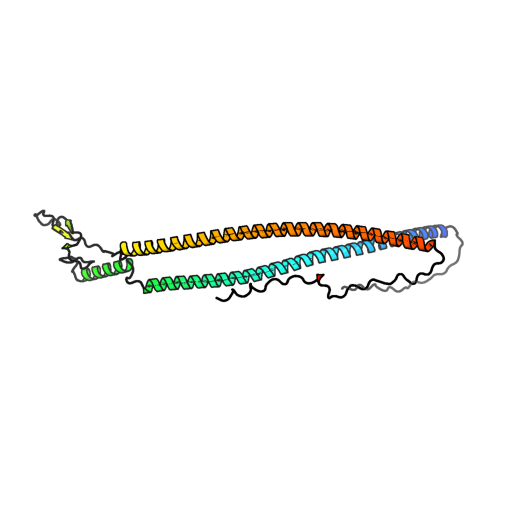TOM 747 C CA . SER A 1 90 ? -4.502 6.854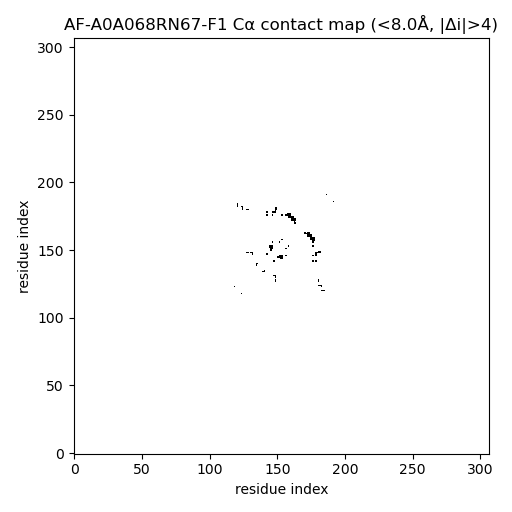 2.737 1.00 97.44 90 SER A CA 1
ATOM 748 C C . SER A 1 90 ? -4.492 7.339 4.187 1.00 97.44 90 SER A C 1
ATOM 750 O O . SER A 1 90 ? -5.349 6.938 4.963 1.00 97.44 90 SER A O 1
ATOM 752 N N . ASN A 1 91 ? -3.560 8.221 4.555 1.00 97.12 91 ASN A N 1
ATOM 753 C CA . ASN A 1 91 ? -3.490 8.789 5.902 1.00 97.12 91 ASN A CA 1
ATOM 754 C C . ASN A 1 91 ? -4.734 9.606 6.238 1.00 97.12 91 ASN A C 1
ATOM 756 O O . ASN A 1 91 ? -5.215 9.540 7.363 1.00 97.12 91 ASN A O 1
ATOM 760 N N . ARG A 1 92 ? -5.271 10.354 5.268 1.00 97.62 92 ARG A N 1
ATOM 761 C CA . ARG A 1 92 ? -6.512 11.097 5.471 1.00 97.62 92 ARG A CA 1
ATOM 762 C C . ARG A 1 92 ? -7.686 10.164 5.776 1.00 97.62 92 ARG A C 1
ATOM 764 O O . ARG A 1 92 ? -8.406 10.435 6.726 1.00 97.62 92 ARG A O 1
ATOM 771 N N . LEU A 1 93 ? -7.840 9.077 5.018 1.00 96.81 93 LEU A N 1
ATOM 772 C CA . LEU A 1 93 ? -8.890 8.081 5.266 1.00 96.81 93 LEU A CA 1
ATOM 773 C C . LEU A 1 93 ? -8.733 7.436 6.648 1.00 96.81 93 LEU A C 1
ATOM 775 O O . LEU A 1 93 ? -9.668 7.448 7.434 1.00 96.81 93 LEU A O 1
ATOM 779 N N . LEU A 1 94 ? -7.522 6.995 7.001 1.00 96.75 94 LEU A N 1
ATOM 780 C CA . LEU A 1 94 ? -7.250 6.419 8.324 1.00 96.75 94 LEU A CA 1
ATOM 781 C C . LEU A 1 94 ? -7.537 7.399 9.469 1.00 96.75 94 LEU A C 1
ATOM 783 O O . LEU A 1 94 ? -7.952 6.998 10.553 1.00 96.75 94 LEU A O 1
ATOM 787 N N . GLN A 1 95 ? -7.300 8.691 9.249 1.00 97.38 95 GLN A N 1
ATOM 788 C CA . GLN A 1 95 ? -7.603 9.719 10.235 1.00 97.38 95 GLN A CA 1
ATOM 789 C C . GLN A 1 95 ? -9.113 9.970 10.360 1.00 97.38 95 GLN A C 1
ATOM 791 O O . GLN A 1 95 ? -9.594 10.215 11.466 1.00 97.38 95 GLN A O 1
ATOM 796 N N . GLU A 1 96 ? -9.858 9.894 9.257 1.00 97.00 96 GLU A N 1
ATOM 797 C CA . GLU A 1 96 ? -11.325 9.926 9.256 1.00 97.00 96 GLU A CA 1
ATOM 798 C C . GLU A 1 96 ? -11.894 8.703 10.010 1.00 97.00 96 GLU A C 1
ATOM 800 O O . GLU A 1 96 ? -12.686 8.898 10.935 1.00 97.00 96 GLU A O 1
ATOM 805 N N . ASP A 1 97 ? -11.392 7.491 9.746 1.00 97.12 97 ASP A N 1
ATOM 806 C CA . ASP A 1 97 ? -11.778 6.252 10.449 1.00 97.12 97 ASP A CA 1
ATOM 807 C C . ASP A 1 97 ? -11.474 6.322 11.955 1.00 97.12 97 ASP A C 1
ATOM 809 O O . ASP A 1 97 ? -12.300 5.973 12.802 1.00 97.12 97 ASP A O 1
ATOM 813 N N . LEU A 1 98 ? -10.291 6.829 12.320 1.00 96.56 98 LEU A N 1
ATOM 814 C CA . LEU A 1 98 ? -9.910 7.013 13.720 1.00 96.56 98 LEU A CA 1
ATOM 815 C C . LEU A 1 98 ? -10.863 7.976 14.437 1.00 96.56 98 LEU A C 1
ATOM 817 O O . LEU A 1 98 ? -11.280 7.709 15.566 1.00 96.56 98 LEU A O 1
ATOM 821 N N . ASN A 1 99 ? -11.212 9.092 13.796 1.00 97.75 99 ASN A N 1
ATOM 822 C CA . ASN A 1 99 ? -12.153 10.055 14.360 1.00 97.75 99 ASN A CA 1
ATOM 823 C C . ASN A 1 99 ? -13.543 9.435 14.532 1.00 97.75 99 ASN A C 1
ATOM 825 O O . ASN A 1 99 ? -14.163 9.632 15.579 1.00 97.75 99 ASN A O 1
ATOM 829 N N . GLN A 1 100 ? -14.003 8.652 13.554 1.00 97.62 100 GLN A N 1
ATOM 830 C CA . GLN A 1 100 ? -15.265 7.929 13.646 1.00 97.62 100 GLN A CA 1
ATOM 831 C C . GLN A 1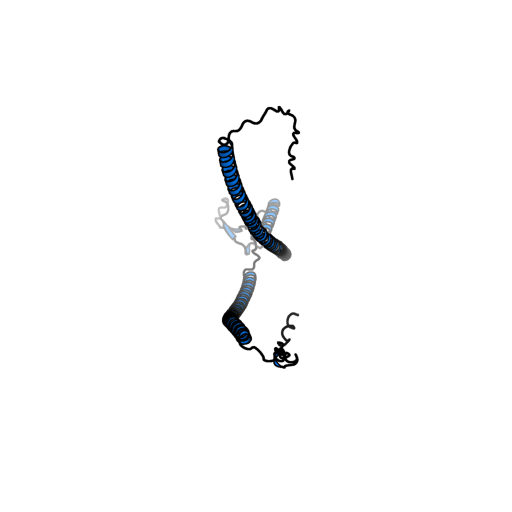 100 ? -15.268 6.963 14.838 1.00 97.62 100 GLN A C 1
ATOM 833 O O . GLN A 1 100 ? -16.171 7.029 15.669 1.00 97.62 100 GLN A O 1
ATOM 838 N N . HIS A 1 101 ? -14.225 6.151 15.009 1.00 96.19 101 HIS A N 1
ATOM 839 C CA . HIS A 1 101 ? -14.133 5.242 16.153 1.00 96.19 101 HIS A CA 1
ATOM 840 C C . HIS A 1 101 ? -14.055 5.963 17.502 1.00 96.19 101 HIS A C 1
ATOM 842 O O . HIS A 1 101 ? -14.602 5.484 18.498 1.00 96.19 101 HIS A O 1
ATOM 848 N N . ILE A 1 102 ? -13.402 7.127 17.567 1.00 97.62 102 ILE A N 1
ATOM 849 C CA . ILE A 1 102 ? -13.416 7.963 18.774 1.00 97.62 102 ILE A CA 1
ATOM 850 C C . ILE A 1 102 ? -14.844 8.436 19.071 1.00 97.62 102 ILE A C 1
ATOM 852 O O . ILE A 1 102 ? -15.269 8.383 20.228 1.00 97.62 102 ILE A O 1
ATOM 856 N N . MET A 1 103 ? -15.590 8.870 18.052 1.00 96.69 103 MET A N 1
ATOM 857 C CA . MET A 1 103 ? -16.988 9.280 18.205 1.00 96.69 103 MET A CA 1
ATOM 858 C C . MET A 1 103 ? -17.874 8.118 18.660 1.00 96.69 103 MET A C 1
ATOM 860 O O . MET A 1 103 ? -18.584 8.272 19.648 1.00 96.69 103 MET A O 1
ATOM 864 N N . GLU A 1 104 ? -17.779 6.951 18.022 1.00 95.50 104 GLU A N 1
ATOM 865 C CA . GLU A 1 104 ? -18.520 5.739 18.397 1.00 95.50 104 GLU A CA 1
ATOM 866 C C . GLU A 1 104 ? -18.217 5.323 19.838 1.00 95.50 104 GLU A C 1
ATOM 868 O O . GLU A 1 104 ? -19.124 5.083 20.632 1.00 95.50 104 GLU A O 1
ATOM 873 N N . LYS A 1 105 ? -16.938 5.305 20.225 1.00 94.62 105 LYS A N 1
ATOM 874 C CA . LYS A 1 105 ? -16.528 4.985 21.595 1.00 94.62 105 LYS A CA 1
ATOM 875 C C . LYS A 1 105 ? -17.099 5.979 22.604 1.00 94.62 105 LYS A C 1
ATOM 877 O O . LYS A 1 105 ? -17.535 5.574 23.684 1.00 94.62 105 LYS A O 1
ATOM 882 N N . ASN A 1 106 ? -17.065 7.270 22.286 1.00 94.62 106 ASN A N 1
ATOM 883 C CA . ASN A 1 106 ? -17.632 8.297 23.152 1.00 94.62 106 ASN A CA 1
ATOM 884 C C . ASN A 1 106 ? -19.149 8.147 23.255 1.00 94.62 106 ASN A C 1
ATOM 886 O O . ASN A 1 106 ? -19.674 8.217 24.360 1.00 94.62 106 ASN A O 1
ATOM 890 N N . GLN A 1 107 ? -19.829 7.851 22.149 1.00 95.56 107 GLN A N 1
ATOM 891 C CA . GLN A 1 107 ? -21.262 7.594 22.134 1.00 95.56 107 GLN A CA 1
ATOM 892 C C . GLN A 1 107 ? -21.621 6.375 22.987 1.00 95.56 107 GLN A C 1
ATOM 894 O O . GLN A 1 107 ? -22.472 6.484 23.858 1.00 95.56 107 GLN A O 1
ATOM 899 N N . VAL A 1 108 ? -20.911 5.253 22.841 1.00 92.00 108 VAL A N 1
ATOM 900 C CA . VAL A 1 108 ? -21.111 4.061 23.685 1.00 92.00 108 VAL A CA 1
ATOM 901 C C . VAL A 1 108 ? -20.887 4.387 25.161 1.00 92.00 108 VAL A C 1
ATOM 903 O O . VAL A 1 108 ? -21.646 3.939 26.018 1.00 92.00 108 VAL A O 1
ATOM 906 N N . ARG A 1 109 ? -19.864 5.189 25.480 1.00 89.50 109 ARG A N 1
ATOM 907 C CA . ARG A 1 109 ? -19.607 5.638 26.854 1.00 89.50 109 ARG A CA 1
ATOM 908 C C . ARG A 1 109 ? -20.743 6.518 27.381 1.00 89.50 109 ARG A C 1
ATOM 910 O O . ARG A 1 109 ? -21.142 6.361 28.532 1.00 89.50 109 ARG A O 1
ATOM 917 N N . GLU A 1 110 ? -21.254 7.440 26.574 1.00 91.25 110 GLU A N 1
ATOM 918 C CA . GLU A 1 110 ? -22.390 8.288 26.936 1.00 91.25 110 GLU A CA 1
ATOM 919 C C . GLU A 1 110 ? -23.675 7.476 27.111 1.00 91.25 110 GLU A C 1
ATOM 921 O O . GLU A 1 110 ? -24.378 7.662 28.102 1.00 91.25 110 GLU A O 1
ATOM 926 N N . ASP A 1 111 ? -23.954 6.540 26.207 1.00 90.25 111 ASP A N 1
ATOM 927 C CA . ASP A 1 111 ? -25.100 5.636 26.277 1.00 90.25 111 ASP A CA 1
ATOM 928 C C . ASP A 1 111 ? -25.011 4.735 27.508 1.00 90.25 111 ASP A C 1
ATOM 930 O O . ASP A 1 111 ? -26.010 4.526 28.195 1.00 90.25 111 ASP A O 1
ATOM 934 N N . GLN A 1 112 ? -23.811 4.259 27.851 1.00 83.69 112 GLN A N 1
ATOM 935 C CA . GLN A 1 112 ? -23.576 3.542 29.098 1.00 83.69 112 GLN A CA 1
ATOM 936 C C . GLN A 1 112 ? -23.939 4.421 30.297 1.00 83.69 112 GLN A C 1
ATOM 938 O O . GLN A 1 112 ? -24.706 3.978 31.145 1.00 83.69 112 GLN A O 1
ATOM 943 N N . ILE A 1 113 ? -23.462 5.668 30.351 1.00 82.31 113 ILE A N 1
ATOM 944 C CA . ILE A 1 113 ? -23.775 6.602 31.445 1.00 82.31 113 ILE A CA 1
ATOM 945 C C . ILE A 1 113 ? -25.282 6.900 31.516 1.00 82.31 113 ILE A C 1
ATOM 947 O O . ILE A 1 113 ? -25.837 6.943 32.610 1.00 82.31 113 ILE A O 1
ATOM 951 N N . ARG A 1 114 ? -25.968 7.074 30.380 1.00 82.31 114 ARG A N 1
ATOM 952 C CA . ARG A 1 114 ? -27.423 7.318 30.345 1.00 82.31 114 ARG A CA 1
ATOM 953 C C . ARG A 1 114 ? -28.232 6.100 30.784 1.00 82.31 114 ARG A C 1
ATOM 955 O O . ARG A 1 114 ? -29.247 6.254 31.456 1.00 82.31 114 ARG A O 1
ATOM 962 N N . ASN A 1 115 ? -27.783 4.901 30.420 1.00 78.38 115 ASN A N 1
ATOM 963 C CA . ASN A 1 115 ? -28.443 3.641 30.762 1.00 78.38 115 ASN A CA 1
ATOM 964 C C . ASN A 1 115 ? -28.054 3.114 32.151 1.00 78.38 115 ASN A C 1
ATOM 966 O O . ASN A 1 115 ? -28.637 2.130 32.619 1.00 78.38 115 ASN A O 1
ATOM 970 N N . MET A 1 116 ? -27.094 3.749 32.832 1.00 69.56 116 MET A N 1
ATOM 971 C CA . MET A 1 116 ? -26.760 3.430 34.216 1.00 69.56 116 MET A CA 1
ATOM 972 C C . MET A 1 116 ? -27.950 3.766 35.121 1.00 69.56 116 MET A C 1
ATOM 974 O O . MET A 1 116 ? -28.208 4.916 35.463 1.00 69.56 116 MET A O 1
ATOM 978 N N . LYS A 1 117 ? -28.671 2.722 35.542 1.00 66.62 117 LYS A N 1
ATOM 979 C CA . LYS A 1 117 ? -29.768 2.813 36.520 1.00 66.62 117 LYS A CA 1
ATOM 980 C C . LYS A 1 117 ? -29.274 3.153 37.932 1.00 66.62 117 LYS A C 1
ATOM 982 O O . LYS A 1 117 ? -30.073 3.540 38.779 1.00 66.62 117 LYS A O 1
ATOM 987 N N . THR A 1 118 ? -27.977 2.989 38.188 1.00 65.81 118 THR A N 1
ATOM 988 C CA . THR A 1 118 ? -27.331 3.222 39.479 1.00 65.81 118 THR A CA 1
ATOM 989 C C . THR A 1 118 ? -25.958 3.856 39.281 1.00 65.81 118 THR A C 1
ATOM 991 O O . THR A 1 118 ? -25.234 3.564 38.330 1.00 65.81 118 THR A O 1
ATOM 994 N N . VAL A 1 119 ? -25.608 4.751 40.197 1.00 67.94 119 VAL A N 1
ATOM 995 C CA . VAL A 1 119 ? -24.272 5.335 40.338 1.00 67.94 119 VAL A CA 1
ATOM 996 C C . VAL A 1 119 ? -23.346 4.296 40.978 1.00 67.94 119 VAL A C 1
ATOM 998 O O . VAL A 1 119 ? -23.799 3.509 41.805 1.00 67.94 119 VAL A O 1
ATOM 1001 N N . GLY A 1 120 ? -22.083 4.250 40.537 1.00 70.88 120 GLY A N 1
ATOM 1002 C CA . GLY A 1 120 ? -21.137 3.167 40.837 1.00 70.88 120 GLY A CA 1
ATOM 1003 C C . GLY A 1 120 ? -20.928 2.863 42.332 1.00 70.88 120 GLY A C 1
ATOM 1004 O O . GLY A 1 120 ? -21.304 3.664 43.194 1.00 70.88 120 GLY A O 1
ATOM 1005 N N . PRO A 1 121 ? -20.301 1.717 42.657 1.00 74.62 121 PRO A N 1
ATOM 1006 C CA . PRO A 1 121 ? -20.136 1.236 44.032 1.00 74.62 121 PRO A CA 1
ATOM 1007 C C . PRO A 1 121 ? -19.399 2.229 44.943 1.00 74.62 121 PRO A C 1
ATOM 1009 O O . PRO A 1 121 ? -19.658 2.278 46.144 1.00 74.62 121 PRO A O 1
ATOM 1012 N N . GLU A 1 122 ? -18.520 3.062 44.384 1.00 78.88 122 GLU A N 1
ATOM 1013 C CA . GLU A 1 122 ? -17.812 4.124 45.100 1.00 78.88 122 GLU A CA 1
ATOM 1014 C C . GLU A 1 122 ? -18.767 5.231 45.554 1.00 78.88 122 GLU A C 1
ATOM 1016 O O . GLU A 1 122 ? -18.664 5.729 46.675 1.00 78.88 122 GLU A O 1
ATOM 1021 N N . TYR A 1 123 ? -19.728 5.601 44.704 1.00 82.12 123 TYR A N 1
ATOM 1022 C CA . TYR A 1 123 ? -20.752 6.577 45.059 1.00 82.12 123 TYR A CA 1
ATOM 1023 C C . TYR A 1 123 ? -21.722 6.000 46.095 1.00 82.12 123 TYR A C 1
ATOM 1025 O O . TYR A 1 123 ? -22.046 6.674 47.071 1.00 82.12 123 TYR A O 1
ATOM 1033 N N . GLU A 1 124 ? -22.139 4.740 45.931 1.00 77.44 124 GLU A N 1
ATOM 1034 C CA . GLU A 1 124 ? -22.979 4.039 46.912 1.00 77.44 124 GLU A CA 1
ATOM 1035 C C . GLU A 1 124 ? -22.296 3.984 48.290 1.00 77.44 124 GLU A C 1
ATOM 1037 O O . GLU A 1 124 ? -22.919 4.296 49.308 1.00 77.44 124 GLU A O 1
ATOM 1042 N N . TYR A 1 125 ? -20.994 3.686 48.322 1.00 81.88 125 TYR A N 1
ATOM 1043 C CA . TYR A 1 125 ? -20.186 3.717 49.539 1.00 81.88 125 TYR A CA 1
ATOM 1044 C C . TYR A 1 125 ? -20.139 5.113 50.175 1.00 81.88 125 TYR A C 1
ATOM 1046 O O . TYR A 1 125 ? -20.371 5.252 51.376 1.00 81.88 125 TYR A O 1
ATOM 1054 N N . LEU A 1 126 ? -19.888 6.164 49.387 1.00 84.12 126 LEU A N 1
ATOM 1055 C CA . LEU A 1 126 ? -19.842 7.538 49.898 1.00 84.12 126 LEU A CA 1
ATOM 1056 C C . LEU A 1 126 ? -21.177 7.966 50.517 1.00 84.12 126 LEU A C 1
ATOM 1058 O O . LEU A 1 126 ? -21.187 8.527 51.612 1.00 84.12 126 LEU A O 1
ATOM 1062 N N . VAL A 1 127 ? -22.302 7.654 49.868 1.00 82.56 127 VAL A N 1
ATOM 1063 C CA . VAL A 1 127 ? -23.641 7.935 50.410 1.00 82.56 127 VAL A CA 1
ATOM 1064 C C . VAL A 1 127 ? -23.861 7.199 51.735 1.00 82.56 127 VAL A C 1
ATOM 1066 O O . VAL A 1 127 ? -24.337 7.797 52.701 1.00 82.56 127 VAL A O 1
ATOM 1069 N N . GLN A 1 128 ? -23.465 5.925 51.817 1.00 78.38 128 GLN A N 1
ATOM 1070 C CA . GLN A 1 128 ? -23.569 5.124 53.041 1.00 78.38 128 GLN A CA 1
ATOM 1071 C C . GLN A 1 128 ? -22.738 5.703 54.200 1.00 78.38 128 GLN A C 1
ATOM 1073 O O . GLN A 1 128 ? -23.219 5.753 55.334 1.00 78.38 128 GLN A O 1
ATOM 1078 N N . ILE A 1 129 ? -21.525 6.192 53.930 1.00 82.38 129 ILE A N 1
ATOM 1079 C CA . ILE A 1 129 ? -20.667 6.833 54.939 1.00 82.38 129 ILE A CA 1
ATOM 1080 C C . ILE A 1 129 ? -21.227 8.190 55.378 1.00 82.38 129 ILE A C 1
ATOM 1082 O O . ILE A 1 129 ? -21.278 8.467 56.575 1.00 82.38 129 ILE A O 1
ATOM 1086 N N . ILE A 1 130 ? -21.691 9.024 54.445 1.00 83.38 130 ILE A N 1
ATOM 1087 C CA . ILE A 1 130 ? -22.288 10.329 54.766 1.00 83.38 130 ILE A CA 1
ATOM 1088 C C . ILE A 1 130 ? -23.519 10.148 55.665 1.00 83.38 130 ILE A C 1
ATOM 1090 O O . ILE A 1 130 ? -23.641 10.822 56.687 1.00 83.38 130 ILE A O 1
ATOM 1094 N N . ASN A 1 131 ? -24.394 9.192 55.344 1.00 78.94 131 ASN A N 1
ATOM 1095 C CA . ASN A 1 131 ? -25.575 8.890 56.155 1.00 78.94 131 ASN A CA 1
ATOM 1096 C C . ASN A 1 131 ? -25.214 8.418 57.573 1.00 78.94 131 ASN A C 1
ATOM 1098 O O . ASN A 1 131 ? -25.884 8.800 58.537 1.00 78.94 131 ASN A O 1
ATOM 1102 N N . LEU A 1 132 ? -24.138 7.638 57.723 1.00 77.62 132 LEU A N 1
ATOM 1103 C CA . LEU A 1 132 ? -23.621 7.255 59.038 1.00 77.62 132 LEU A CA 1
ATOM 1104 C C . LEU A 1 132 ? -23.134 8.477 59.827 1.00 77.62 132 LEU A C 1
ATOM 1106 O O . LEU A 1 132 ? -23.505 8.636 60.989 1.00 77.62 132 LEU A O 1
ATOM 1110 N N . LEU A 1 133 ? -22.330 9.341 59.204 1.00 82.19 133 LEU A N 1
ATOM 1111 C CA . LEU A 1 133 ? -21.803 10.547 59.847 1.00 82.19 133 LEU A CA 1
ATOM 1112 C C . LEU A 1 133 ? -22.942 11.469 60.313 1.00 82.19 133 LEU A C 1
ATOM 1114 O O . LEU A 1 133 ? -22.913 11.960 61.441 1.00 82.19 133 LEU A O 1
ATOM 1118 N N . TYR A 1 134 ? -23.995 11.632 59.504 1.00 80.44 134 TYR A N 1
ATOM 1119 C CA . TYR A 1 134 ? -25.196 12.371 59.906 1.00 80.44 134 TYR A CA 1
ATOM 1120 C C . TYR A 1 134 ? -25.899 11.754 61.124 1.00 80.44 134 TYR A C 1
ATOM 1122 O O . TYR A 1 134 ? -26.320 12.489 62.018 1.00 80.44 134 TYR A O 1
ATOM 1130 N N . ARG A 1 135 ? -26.005 10.421 61.210 1.00 75.12 135 ARG A N 1
ATOM 1131 C CA . ARG A 1 135 ? -26.585 9.737 62.384 1.00 75.12 135 ARG A CA 1
ATOM 1132 C C . ARG A 1 135 ? -25.725 9.893 63.640 1.00 75.12 135 ARG A C 1
ATOM 1134 O O . ARG A 1 135 ? -26.272 10.107 64.722 1.00 75.12 135 ARG A O 1
ATOM 1141 N N . GLN A 1 136 ? -24.399 9.847 63.501 1.00 77.56 136 GLN A N 1
ATOM 1142 C CA . GLN A 1 136 ? -23.463 10.082 64.606 1.00 77.56 136 GLN A CA 1
ATOM 1143 C C . GLN A 1 136 ? -23.579 11.511 65.150 1.00 77.56 136 GLN A C 1
ATOM 1145 O O . GLN A 1 136 ? -23.659 11.692 66.363 1.00 77.56 136 GLN A O 1
ATOM 1150 N N . LEU A 1 137 ? -23.687 12.513 64.270 1.00 79.25 137 LEU A N 1
ATOM 1151 C CA . LEU A 1 137 ? -23.920 13.908 64.664 1.00 79.25 137 LEU A CA 1
ATOM 1152 C C . LEU A 1 137 ? -25.259 14.110 65.395 1.00 79.25 137 LEU A C 1
ATOM 1154 O O . LEU A 1 137 ? -25.370 14.995 66.236 1.00 79.25 137 LEU A O 1
ATOM 1158 N N . GLN A 1 138 ? -26.266 13.281 65.111 1.00 81.25 138 GLN A N 1
ATOM 1159 C CA . GLN A 1 138 ? -27.570 13.296 65.788 1.00 81.25 138 GLN A CA 1
ATOM 1160 C C . GLN A 1 138 ? -27.596 12.495 67.105 1.00 81.25 138 GLN A C 1
ATOM 1162 O O . GLN A 1 138 ? -28.660 12.360 67.709 1.00 81.25 138 GLN A O 1
ATOM 1167 N N . GLY A 1 139 ? -26.464 11.934 67.546 1.00 72.56 139 GLY A N 1
ATOM 1168 C CA . GLY A 1 139 ? -26.369 11.151 68.784 1.00 72.56 139 GLY A CA 1
ATOM 1169 C C . GLY A 1 139 ? -26.958 9.737 68.700 1.00 72.56 139 GLY A C 1
ATOM 1170 O O . GLY A 1 139 ? -27.058 9.061 69.719 1.00 72.56 139 GLY A O 1
ATOM 1171 N N . LYS A 1 140 ? -27.325 9.259 67.502 1.00 69.69 140 LYS A N 1
ATOM 1172 C CA . LYS A 1 140 ? -27.866 7.908 67.254 1.00 69.69 140 LYS A CA 1
ATOM 1173 C C . LYS A 1 140 ? -26.783 6.995 66.678 1.00 69.69 140 LYS A C 1
ATOM 1175 O O . LYS A 1 140 ? -26.882 6.527 65.546 1.00 69.69 140 LYS A O 1
ATOM 1180 N N . ALA A 1 141 ?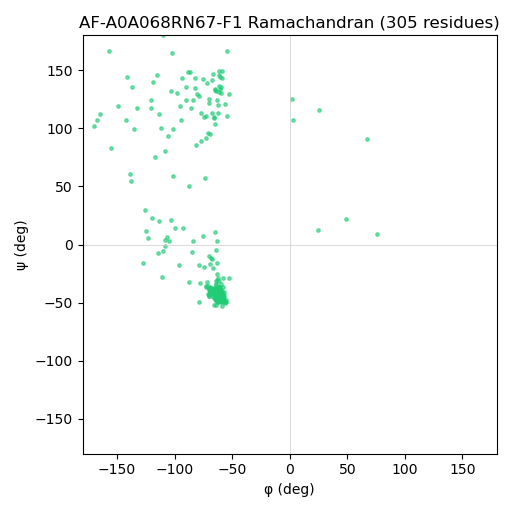 -25.697 6.818 67.429 1.00 63.53 141 ALA A N 1
ATOM 1181 C CA . ALA A 1 141 ? -24.550 6.020 66.991 1.00 63.53 141 ALA A CA 1
ATOM 1182 C C . ALA A 1 141 ? -24.771 4.502 67.142 1.00 63.53 141 ALA A C 1
ATOM 1184 O O . ALA A 1 141 ? -24.060 3.718 66.513 1.00 63.53 141 ALA A O 1
ATOM 1185 N N . THR A 1 142 ? -25.748 4.087 67.953 1.00 68.69 142 THR A N 1
ATOM 1186 C CA . THR A 1 142 ? -26.135 2.685 68.139 1.00 68.69 142 THR A CA 1
ATOM 1187 C C . THR A 1 142 ? -27.280 2.318 67.203 1.00 68.69 142 THR A C 1
ATOM 1189 O O . THR A 1 142 ? -28.167 3.123 66.919 1.00 68.69 142 THR A O 1
ATOM 1192 N N . CYS A 1 143 ? -27.246 1.094 66.687 1.00 68.81 143 CYS A N 1
ATOM 1193 C CA . CYS A 1 143 ? -28.283 0.589 65.799 1.00 68.81 143 CYS A CA 1
ATOM 1194 C C . CYS A 1 143 ? -29.191 -0.311 66.637 1.00 68.81 143 CYS A C 1
ATOM 1196 O O . CYS A 1 143 ? -28.824 -1.445 66.929 1.00 68.81 143 CYS A O 1
ATOM 1198 N N . ASP A 1 144 ? -30.329 0.233 67.076 1.00 68.81 144 ASP A N 1
ATOM 1199 C CA . ASP A 1 144 ? -31.182 -0.417 68.080 1.00 68.81 144 ASP A CA 1
ATOM 1200 C C . ASP A 1 144 ? -32.043 -1.540 67.479 1.00 68.81 144 ASP A C 1
ATOM 1202 O O . ASP A 1 144 ? -32.037 -2.655 67.984 1.00 68.81 144 ASP A O 1
ATOM 1206 N N . ASN A 1 145 ? -32.745 -1.264 66.368 1.00 69.62 145 ASN A N 1
ATOM 1207 C CA . ASN A 1 145 ? -33.633 -2.227 65.684 1.00 69.62 145 ASN A CA 1
ATOM 1208 C C . ASN A 1 145 ? -33.348 -2.379 64.178 1.00 69.62 145 ASN A C 1
ATOM 1210 O O . ASN A 1 145 ? -33.768 -3.357 63.552 1.00 69.62 145 ASN A O 1
ATOM 1214 N N . THR A 1 146 ? -32.602 -1.437 63.595 1.00 71.06 146 THR A N 1
ATOM 1215 C CA . THR A 1 146 ? -32.388 -1.333 62.147 1.00 71.06 146 THR A CA 1
ATOM 1216 C C . THR A 1 146 ? -30.922 -1.019 61.850 1.00 71.06 146 THR A C 1
ATOM 1218 O O . THR A 1 146 ? -30.328 -0.158 62.496 1.00 71.06 146 THR A O 1
ATOM 1221 N N . CYS A 1 147 ? -30.325 -1.706 60.875 1.00 72.81 147 CYS A N 1
ATOM 1222 C CA . CYS A 1 147 ? -28.924 -1.539 60.491 1.00 72.81 147 CYS A CA 1
ATOM 1223 C C . CYS A 1 147 ? -28.641 -0.131 59.945 1.00 72.81 147 CYS A C 1
ATOM 1225 O O . CYS A 1 147 ? -29.314 0.341 59.028 1.00 72.81 147 CYS A O 1
ATOM 1227 N N . CYS A 1 148 ? -27.569 0.499 60.435 1.00 72.44 148 CYS A N 1
ATOM 1228 C CA . CYS A 1 148 ? -27.247 1.886 60.115 1.00 72.44 148 CYS A CA 1
ATOM 1229 C C . CYS A 1 148 ? -26.842 2.160 58.645 1.00 72.44 148 CYS A C 1
ATOM 1231 O O . CYS A 1 148 ? -26.816 3.324 58.251 1.00 72.44 148 CYS A O 1
ATOM 1233 N N . PHE A 1 149 ? -26.571 1.122 57.842 1.00 68.81 149 PHE A N 1
ATOM 1234 C CA . PHE A 1 149 ? -26.165 1.236 56.429 1.00 68.81 149 PHE A CA 1
ATOM 1235 C C . PHE A 1 149 ? -27.203 0.749 55.418 1.00 68.81 149 PHE A C 1
ATOM 1237 O O . PHE A 1 149 ? -27.196 1.190 54.274 1.00 68.81 149 PHE A O 1
ATOM 1244 N N . THR A 1 150 ? -28.056 -0.198 55.807 1.00 66.12 150 THR A N 1
ATOM 1245 C CA . THR A 1 150 ? -28.972 -0.872 54.874 1.00 66.12 150 THR A CA 1
ATOM 1246 C C . THR A 1 150 ? -30.438 -0.575 55.158 1.00 66.12 150 THR A C 1
ATOM 1248 O O . THR A 1 150 ? -31.283 -1.001 54.374 1.00 66.12 150 THR A O 1
ATOM 1251 N N . ASP A 1 151 ? -30.733 0.111 56.273 1.00 67.62 151 ASP A N 1
ATOM 1252 C CA . ASP A 1 151 ? -32.078 0.348 56.816 1.00 67.62 151 ASP A CA 1
ATOM 1253 C C . ASP A 1 151 ? -32.936 -0.933 56.912 1.00 67.62 151 ASP A C 1
ATOM 1255 O O . ASP A 1 151 ? -34.162 -0.888 57.003 1.00 67.62 151 ASP A O 1
ATOM 1259 N N . LYS A 1 152 ? -32.276 -2.099 56.939 1.00 69.19 152 LYS A N 1
ATOM 1260 C CA . LYS A 1 152 ? -32.889 -3.413 57.135 1.00 69.19 152 LYS A CA 1
ATOM 1261 C C . LYS A 1 152 ? -32.981 -3.757 58.621 1.00 69.19 152 LYS A C 1
ATOM 1263 O O . LYS A 1 152 ? -32.104 -3.342 59.388 1.00 69.19 152 LYS A O 1
ATOM 1268 N N . PRO A 1 153 ? -34.000 -4.524 59.040 1.00 70.69 153 PRO A N 1
ATOM 1269 C CA . PRO A 1 153 ? -34.114 -4.980 60.418 1.00 70.69 153 PRO A CA 1
ATOM 1270 C C . PRO A 1 153 ? -32.908 -5.841 60.811 1.00 70.69 153 PRO A C 1
ATOM 1272 O O . PRO A 1 153 ? -32.389 -6.625 60.015 1.00 70.69 153 PRO A O 1
ATOM 1275 N N . LEU A 1 154 ? -32.476 -5.707 62.065 1.00 65.44 154 LEU A N 1
ATOM 1276 C CA . LEU A 1 154 ? -31.321 -6.433 62.610 1.00 65.44 154 LEU A CA 1
ATOM 1277 C C . LEU A 1 154 ? -31.509 -7.961 62.628 1.00 65.44 154 LEU A C 1
ATOM 1279 O O . LEU A 1 154 ? -30.524 -8.684 62.735 1.00 65.44 154 LEU A O 1
ATOM 1283 N N . SER A 1 155 ? -32.745 -8.453 62.472 1.00 60.12 155 SER A N 1
ATOM 1284 C CA . SER A 1 155 ? -33.078 -9.884 62.414 1.00 60.12 155 SER A CA 1
ATOM 1285 C C . SER A 1 155 ? -32.538 -10.609 61.177 1.00 60.12 155 SER A C 1
ATOM 1287 O O . SER A 1 155 ? -32.437 -11.830 61.194 1.00 60.12 155 SER A O 1
ATOM 1289 N N . GLU A 1 156 ? -32.203 -9.882 60.108 1.00 56.38 156 GLU A N 1
ATOM 1290 C CA . GLU A 1 156 ? -31.650 -10.435 58.859 1.00 56.38 156 GLU A CA 1
ATOM 1291 C C . GLU A 1 156 ? -30.136 -10.168 58.707 1.00 56.38 156 GLU A C 1
ATOM 1293 O O . GLU A 1 156 ? -29.546 -10.483 57.672 1.00 56.38 156 GLU A O 1
ATOM 1298 N N . GLY A 1 157 ? -29.501 -9.546 59.709 1.00 56.00 157 GLY A N 1
ATOM 1299 C CA . GLY A 1 157 ? -28.113 -9.079 59.660 1.00 56.00 157 GLY A CA 1
ATOM 1300 C C . GLY A 1 157 ? -27.107 -9.971 60.398 1.00 56.00 157 GLY A C 1
ATOM 1301 O O . GLY A 1 157 ? -27.457 -10.808 61.224 1.00 56.00 157 GLY A O 1
ATOM 1302 N N . PHE A 1 158 ? -25.818 -9.759 60.117 1.00 56.03 158 PHE A N 1
ATOM 1303 C CA . PHE A 1 158 ? -24.699 -10.465 60.750 1.00 56.03 158 PHE A CA 1
ATOM 1304 C C . PHE A 1 158 ? -24.545 -10.006 62.217 1.00 56.03 158 PHE A C 1
ATOM 1306 O O . PHE A 1 158 ? -23.948 -8.964 62.498 1.00 56.03 158 PHE A O 1
ATOM 1313 N N . SER A 1 159 ? -25.116 -10.755 63.163 1.00 59.66 159 SER A N 1
ATOM 1314 C CA . SER A 1 159 ? -24.936 -10.528 64.603 1.00 59.66 159 SER A CA 1
ATOM 1315 C C . SER A 1 159 ? -23.734 -11.316 65.117 1.00 59.66 159 SER A C 1
ATOM 1317 O O . SER A 1 159 ? -23.688 -12.537 64.961 1.00 59.66 159 SER A O 1
ATOM 1319 N N . VAL A 1 160 ? -22.778 -10.641 65.752 1.00 60.66 160 VAL A N 1
ATOM 1320 C CA . VAL A 1 160 ? -21.644 -11.288 66.418 1.00 60.66 160 VAL A CA 1
ATOM 1321 C C . VAL A 1 160 ? -21.903 -11.277 67.919 1.00 60.66 160 VAL A C 1
ATOM 1323 O O . VAL A 1 160 ? -22.292 -10.264 68.493 1.00 60.66 160 VAL A O 1
ATOM 1326 N N . LEU A 1 161 ? -21.716 -12.427 68.557 1.00 57.34 161 LEU A N 1
ATOM 1327 C CA . LEU A 1 161 ? -21.781 -12.548 70.007 1.00 57.34 161 LEU A CA 1
ATOM 1328 C C . LEU A 1 161 ? -20.511 -11.935 70.595 1.00 57.34 161 LEU A C 1
ATOM 1330 O O . LEU A 1 161 ? -19.424 -12.489 70.437 1.00 57.34 161 LEU A O 1
ATOM 1334 N N . THR A 1 162 ? -20.643 -10.787 71.249 1.00 57.59 162 THR A N 1
ATOM 1335 C CA . THR A 1 162 ? -19.551 -10.145 71.984 1.00 57.59 162 THR A CA 1
ATOM 1336 C C . THR A 1 162 ? -19.893 -10.104 73.467 1.00 57.59 162 THR A C 1
ATOM 1338 O O . THR A 1 162 ? -21.058 -10.015 73.869 1.00 57.59 162 THR A O 1
ATOM 1341 N N . LEU A 1 163 ? -18.862 -10.235 74.299 1.00 52.41 163 LEU A N 1
ATOM 1342 C CA . LEU A 1 163 ? -18.994 -10.061 75.740 1.00 52.41 163 LEU A CA 1
ATOM 1343 C C . LEU A 1 163 ? -19.198 -8.563 76.038 1.00 52.41 163 LEU A C 1
ATOM 1345 O O . LEU A 1 163 ? -18.563 -7.733 75.379 1.00 52.41 163 LEU A O 1
ATOM 1349 N N . PRO A 1 164 ? -20.090 -8.193 76.975 1.00 54.38 164 PRO A N 1
ATOM 1350 C CA . PRO A 1 164 ? -20.240 -6.804 77.403 1.00 54.38 164 PRO A CA 1
ATOM 1351 C C . PRO A 1 164 ? -18.913 -6.252 77.960 1.00 54.38 164 PRO A C 1
ATOM 1353 O O . PRO A 1 164 ? -18.147 -7.027 78.530 1.00 54.38 164 PRO A O 1
ATOM 1356 N N . PRO A 1 165 ? -18.634 -4.941 77.836 1.00 54.94 165 PRO A N 1
ATOM 1357 C CA . PRO A 1 165 ? -17.496 -4.324 78.512 1.00 54.94 165 PRO A CA 1
ATOM 1358 C C . PRO A 1 165 ? -17.700 -4.370 80.038 1.00 54.94 165 PRO A C 1
ATOM 1360 O O . PRO A 1 165 ? -18.602 -3.712 80.543 1.00 54.94 165 PRO A O 1
ATOM 1363 N N . ASP A 1 166 ? -16.909 -5.222 80.699 1.00 54.44 166 ASP A N 1
ATOM 1364 C CA . ASP A 1 166 ? -16.454 -5.343 82.105 1.00 54.44 166 ASP A CA 1
ATOM 1365 C C . ASP A 1 166 ? -17.239 -4.765 83.314 1.00 54.44 166 ASP A C 1
ATOM 1367 O O . ASP A 1 166 ? -16.708 -4.805 84.417 1.00 54.44 166 ASP A O 1
ATOM 1371 N N . ASP A 1 167 ? -18.497 -4.331 83.198 1.00 56.34 167 ASP A N 1
ATOM 1372 C CA . ASP A 1 167 ? -19.256 -3.741 84.324 1.00 56.34 167 ASP A CA 1
ATOM 1373 C C . ASP A 1 167 ? -20.547 -4.510 84.688 1.00 56.34 167 ASP A C 1
ATOM 1375 O O . ASP A 1 167 ? -21.494 -3.955 85.250 1.00 56.34 167 ASP A O 1
ATOM 1379 N N . SER A 1 168 ? -20.664 -5.800 84.357 1.00 54.56 168 SER A N 1
ATOM 1380 C CA . SER A 1 168 ? -21.831 -6.611 84.756 1.00 54.56 168 SER A CA 1
ATOM 1381 C C . SER A 1 168 ? -21.462 -8.081 84.957 1.00 54.56 168 SER A C 1
ATOM 1383 O O . SER A 1 168 ? -21.088 -8.756 84.002 1.00 54.56 168 SER A O 1
ATOM 1385 N N . ASP A 1 169 ? -21.649 -8.599 86.175 1.00 54.31 169 ASP A N 1
ATOM 1386 C CA . ASP A 1 169 ? -21.347 -9.982 86.601 1.00 54.31 169 ASP A CA 1
ATOM 1387 C C . ASP A 1 169 ? -22.196 -11.087 85.916 1.00 54.31 169 ASP A C 1
ATOM 1389 O O . ASP A 1 169 ? -22.152 -12.256 86.301 1.00 54.31 169 ASP A O 1
ATOM 1393 N N . GLU A 1 170 ? -22.957 -10.760 84.868 1.00 57.72 170 GLU A N 1
ATOM 1394 C CA . GLU A 1 170 ? -23.703 -11.719 84.050 1.00 57.72 170 GLU A CA 1
ATOM 1395 C C . GLU A 1 170 ? -23.007 -11.918 82.694 1.00 57.72 170 GLU A C 1
ATOM 1397 O O . GLU A 1 170 ? -23.249 -11.200 81.722 1.00 57.72 170 GLU A O 1
ATOM 1402 N N . GLN A 1 171 ? -22.151 -12.940 82.609 1.00 52.72 171 GLN A N 1
ATOM 1403 C CA . GLN A 1 171 ? -21.455 -13.374 81.387 1.00 52.72 171 GLN A CA 1
ATOM 1404 C C . GLN A 1 171 ? -22.392 -14.096 80.404 1.00 52.72 171 GLN A C 1
ATOM 1406 O O . GLN A 1 171 ? -22.159 -15.236 80.002 1.00 52.72 171 GLN A O 1
ATOM 1411 N N . GLN A 1 172 ? -23.470 -13.432 79.990 1.00 54.47 172 GLN A N 1
ATOM 1412 C CA . GLN A 1 172 ? -24.254 -13.850 78.832 1.00 54.47 172 GLN A CA 1
ATOM 1413 C C . GLN A 1 172 ? -23.782 -13.071 77.605 1.00 54.47 172 GLN A C 1
ATOM 1415 O O . GLN A 1 172 ? -23.862 -11.843 77.558 1.00 54.47 172 GLN A O 1
ATOM 1420 N N . ALA A 1 173 ? -23.286 -13.793 76.599 1.00 57.22 173 ALA A N 1
ATOM 1421 C CA . ALA A 1 173 ? -22.931 -13.207 75.316 1.00 57.22 173 ALA A CA 1
ATOM 1422 C C . ALA A 1 173 ? -24.194 -12.612 74.670 1.00 57.22 173 ALA A C 1
ATOM 1424 O O . ALA A 1 173 ? -25.125 -13.341 74.322 1.00 57.22 173 ALA A O 1
ATOM 1425 N N . LYS A 1 174 ? -24.246 -11.282 74.540 1.00 57.31 174 LYS A N 1
ATOM 1426 C CA . LYS A 1 174 ? -25.367 -10.590 73.895 1.00 57.31 174 LYS A CA 1
ATOM 1427 C C . LYS A 1 174 ? -25.058 -10.451 72.400 1.00 57.31 174 LYS A C 1
ATOM 1429 O O . LYS A 1 174 ? -23.930 -10.103 72.048 1.00 57.31 174 LYS A O 1
ATOM 1434 N N . PRO A 1 175 ? -26.016 -10.728 71.500 1.00 61.59 175 PRO A N 1
ATOM 1435 C CA . PRO A 1 175 ? -25.810 -10.515 70.073 1.00 61.59 175 PRO A CA 1
ATOM 1436 C C . PRO A 1 175 ? -25.652 -9.012 69.812 1.00 61.59 175 PRO A C 1
ATOM 1438 O O . PRO A 1 175 ? -26.611 -8.254 69.939 1.00 61.59 175 PRO A O 1
ATOM 1441 N N . GLN A 1 176 ? -24.445 -8.570 69.456 1.00 61.94 176 GLN A N 1
ATOM 1442 C CA . GLN A 1 176 ? -24.202 -7.215 68.969 1.00 61.94 176 GLN A CA 1
ATOM 1443 C C . GLN A 1 176 ? -24.161 -7.232 67.442 1.00 61.94 176 GLN A C 1
ATOM 1445 O O . GLN A 1 176 ? -23.477 -8.036 66.805 1.00 61.94 176 GLN A O 1
ATOM 1450 N N . HIS A 1 177 ? -24.912 -6.329 66.826 1.00 68.69 177 HIS A N 1
ATOM 1451 C CA . HIS A 1 177 ? -24.879 -6.157 65.383 1.00 68.69 177 HIS A CA 1
ATOM 1452 C C . HIS A 1 177 ? -23.649 -5.357 64.959 1.00 68.69 177 HIS A C 1
ATOM 1454 O O . HIS A 1 177 ? -23.431 -4.238 65.428 1.00 68.69 177 HIS A O 1
ATOM 1460 N N . ILE A 1 178 ? -22.881 -5.902 64.014 1.00 66.25 178 ILE A N 1
ATOM 1461 C CA . ILE A 1 178 ? -21.765 -5.187 63.399 1.00 66.25 178 ILE A CA 1
ATOM 1462 C C . ILE A 1 178 ? -22.254 -4.529 62.112 1.00 66.25 178 ILE A C 1
ATOM 1464 O O . ILE A 1 178 ? -22.456 -5.180 61.088 1.00 66.25 178 ILE A O 1
ATOM 1468 N N . CYS A 1 179 ? -22.391 -3.207 62.149 1.00 67.62 179 CYS A N 1
ATOM 1469 C CA . CYS A 1 179 ? -22.704 -2.408 60.972 1.00 67.62 179 CYS A CA 1
ATOM 1470 C C . CYS A 1 179 ? -21.532 -2.436 59.997 1.00 67.62 179 CYS A C 1
ATOM 1472 O O . CYS A 1 179 ? -20.481 -1.861 60.280 1.00 67.62 179 CYS A O 1
ATOM 1474 N N . ARG A 1 180 ? -21.719 -3.046 58.826 1.00 69.75 180 ARG A N 1
ATOM 1475 C CA . ARG A 1 180 ? -20.795 -2.895 57.699 1.00 69.75 180 ARG A CA 1
ATOM 1476 C C . ARG A 1 180 ? -21.512 -2.264 56.506 1.00 69.75 180 ARG A C 1
ATOM 1478 O O . ARG A 1 180 ? -22.657 -2.644 56.246 1.00 69.75 180 ARG A O 1
ATOM 1485 N N . PRO A 1 181 ? -20.857 -1.339 55.782 1.00 68.50 181 PRO A N 1
ATOM 1486 C CA . PRO A 1 181 ? -21.336 -0.887 54.484 1.00 68.50 181 PRO A CA 1
ATOM 1487 C C . PRO A 1 181 ? -21.573 -2.099 53.583 1.00 68.50 181 PRO A C 1
ATOM 1489 O O . PRO A 1 181 ? -20.711 -2.973 53.466 1.00 68.50 181 PRO A O 1
ATOM 1492 N N . SER A 1 182 ? -22.753 -2.173 52.979 1.00 67.25 182 SER A N 1
ATOM 1493 C CA . SER A 1 182 ? -23.099 -3.225 52.028 1.00 67.25 182 SER A CA 1
ATOM 1494 C C . SER A 1 182 ? -23.220 -2.569 50.670 1.00 67.25 182 SER A C 1
ATOM 1496 O O . SER A 1 182 ? -24.221 -1.922 50.376 1.00 67.25 182 SER A O 1
ATOM 1498 N N . ILE A 1 183 ? -22.175 -2.702 49.862 1.00 66.94 183 ILE A N 1
ATOM 1499 C CA . ILE A 1 183 ? -22.207 -2.279 48.467 1.00 66.94 183 ILE A CA 1
ATOM 1500 C C . ILE A 1 183 ? -22.988 -3.353 47.719 1.00 66.94 183 ILE A C 1
ATOM 1502 O O . ILE A 1 183 ? -22.546 -4.505 47.644 1.00 66.94 183 ILE A O 1
ATOM 1506 N N . ARG A 1 184 ? -24.173 -3.019 47.206 1.00 61.72 184 ARG A N 1
ATOM 1507 C CA . ARG A 1 184 ? -24.933 -3.978 46.407 1.00 61.72 184 ARG A CA 1
ATOM 1508 C C . ARG A 1 184 ? -24.225 -4.107 45.065 1.00 61.72 184 ARG A C 1
ATOM 1510 O O . ARG A 1 184 ? -24.292 -3.189 44.264 1.00 61.72 184 ARG A O 1
ATOM 1517 N N . SER A 1 185 ? -23.589 -5.237 44.758 1.00 55.34 185 SER A N 1
ATOM 1518 C CA . SER A 1 185 ? -23.226 -5.530 43.368 1.00 55.34 185 SER A CA 1
ATOM 1519 C C . SER A 1 185 ? -24.520 -5.808 42.600 1.00 55.34 185 SER A C 1
ATOM 1521 O O . SER A 1 185 ? -25.053 -6.912 42.640 1.00 55.34 185 SER A O 1
ATOM 1523 N N . HIS A 1 186 ? -25.065 -4.788 41.940 1.00 55.34 186 HIS A N 1
ATOM 1524 C CA . HIS A 1 186 ? -26.320 -4.858 41.172 1.00 55.34 186 HIS A CA 1
ATOM 1525 C C . HIS A 1 186 ? -26.169 -5.576 39.823 1.00 55.34 186 HIS A C 1
ATOM 1527 O O . HIS A 1 186 ? -27.105 -5.644 39.032 1.00 55.34 186 HIS A O 1
ATOM 1533 N N . ILE A 1 187 ? -25.004 -6.168 39.582 1.00 54.00 187 ILE A N 1
ATOM 1534 C CA . ILE A 1 187 ? -24.868 -7.232 38.606 1.00 54.00 187 ILE A CA 1
ATOM 1535 C C . ILE A 1 187 ? -25.522 -8.463 39.237 1.00 54.00 187 ILE A C 1
ATOM 1537 O O . ILE A 1 187 ? -24.871 -9.204 39.976 1.00 54.00 187 ILE A O 1
ATOM 1541 N N . THR A 1 188 ? -26.817 -8.680 38.985 1.00 54.62 188 THR A N 1
ATOM 1542 C CA . THR A 1 188 ? -27.415 -9.996 39.209 1.00 54.62 188 THR A CA 1
ATOM 1543 C C . THR A 1 188 ? -26.550 -10.967 38.416 1.00 54.62 188 THR A C 1
ATOM 1545 O O . THR A 1 188 ? -26.513 -10.895 37.188 1.00 54.62 188 THR A O 1
ATOM 1548 N N . ALA A 1 189 ? -25.788 -11.823 39.102 1.00 59.75 189 ALA A N 1
ATOM 1549 C CA . ALA A 1 189 ? -24.840 -12.723 38.446 1.00 59.75 189 ALA A CA 1
ATOM 1550 C C . ALA A 1 189 ? -25.521 -13.546 37.336 1.00 59.75 189 ALA A C 1
ATOM 1552 O O . ALA A 1 189 ? -24.888 -13.844 36.332 1.00 59.75 189 ALA A O 1
ATOM 1553 N N . GLY A 1 190 ? -26.825 -13.822 37.482 1.00 66.69 190 GLY A N 1
ATOM 1554 C CA . GLY A 1 190 ? -27.666 -14.445 36.460 1.00 66.69 190 GLY A CA 1
ATOM 1555 C C . GLY A 1 190 ? -27.876 -13.595 35.201 1.00 66.69 190 GLY A C 1
ATOM 1556 O O . GLY A 1 190 ? -27.597 -14.078 34.112 1.00 66.69 190 GLY A O 1
ATOM 1557 N N . ASP A 1 191 ? -28.308 -12.336 35.316 1.00 69.69 191 ASP A N 1
ATOM 1558 C CA . ASP A 1 191 ? -28.644 -11.506 34.143 1.00 69.69 191 ASP A CA 1
ATOM 1559 C C . ASP A 1 191 ? -27.409 -11.176 33.296 1.00 69.69 191 ASP A C 1
ATOM 1561 O O . ASP A 1 191 ? -27.453 -11.233 32.066 1.00 69.69 191 ASP A O 1
ATOM 1565 N N . LEU A 1 192 ? -26.276 -10.876 33.945 1.00 78.62 192 LEU A N 1
ATOM 1566 C CA . LEU A 1 192 ? -25.020 -10.656 33.226 1.00 78.62 192 LEU A CA 1
ATOM 1567 C C . LEU A 1 192 ? -24.481 -11.957 32.627 1.00 78.62 192 LEU A C 1
ATOM 1569 O O . LEU A 1 192 ? -23.955 -11.920 31.516 1.00 78.62 192 LEU A O 1
ATOM 1573 N N . ALA A 1 193 ? -24.609 -13.090 33.325 1.00 80.00 193 ALA A N 1
ATOM 1574 C CA . ALA A 1 193 ? -24.195 -14.379 32.780 1.00 80.00 193 ALA A CA 1
ATOM 1575 C C . ALA A 1 193 ? -25.000 -14.734 31.526 1.00 80.00 193 ALA A C 1
ATOM 1577 O O . ALA A 1 193 ? -24.396 -15.086 30.519 1.00 80.00 193 ALA A O 1
ATOM 1578 N N . VAL A 1 194 ? -26.323 -14.542 31.541 1.00 84.81 194 VAL A N 1
ATOM 1579 C CA . VAL A 1 194 ? -27.192 -14.787 30.377 1.00 84.81 194 VAL A CA 1
ATOM 1580 C C . VAL A 1 194 ? -26.863 -13.832 29.227 1.00 84.81 194 VAL A C 1
ATOM 1582 O O . VAL A 1 194 ? -26.736 -14.266 28.083 1.00 84.81 194 VAL A O 1
ATOM 1585 N N . ALA A 1 195 ? -26.660 -12.539 29.506 1.00 85.12 195 ALA A N 1
ATOM 1586 C CA . ALA A 1 195 ? -26.264 -11.574 28.480 1.00 85.12 195 ALA A CA 1
ATOM 1587 C C . ALA A 1 195 ? -24.904 -11.928 27.853 1.00 85.12 195 ALA A C 1
ATOM 1589 O O . ALA A 1 195 ? -24.742 -11.852 26.634 1.00 85.12 195 ALA A O 1
ATOM 1590 N N . LYS A 1 196 ? -23.938 -12.360 28.673 1.00 87.88 196 LYS A N 1
ATOM 1591 C CA . LYS A 1 196 ? -22.617 -12.792 28.204 1.00 87.88 196 LYS A CA 1
ATOM 1592 C C . LYS A 1 196 ? -22.666 -14.113 27.455 1.00 87.88 196 LYS A C 1
ATOM 1594 O O . LYS A 1 196 ? -21.937 -14.258 26.483 1.00 87.88 196 LYS A O 1
ATOM 1599 N N . GLU A 1 197 ? -23.516 -15.047 27.857 1.00 91.56 197 GLU A N 1
ATOM 1600 C CA . GLU A 1 197 ? -23.735 -16.307 27.148 1.00 91.56 197 GLU A CA 1
ATOM 1601 C C . GLU A 1 197 ? -24.350 -16.061 25.767 1.00 91.56 197 GLU A C 1
ATOM 1603 O O . GLU A 1 197 ? -23.862 -16.601 24.774 1.00 91.56 197 GLU A O 1
ATOM 1608 N N . HIS A 1 198 ? -25.338 -15.166 25.675 1.00 92.75 198 HIS A N 1
ATOM 1609 C CA . HIS A 1 198 ? -25.927 -14.766 24.400 1.00 92.75 198 HIS A CA 1
ATOM 1610 C C . HIS A 1 198 ? -24.914 -14.057 23.488 1.00 92.75 198 HIS A C 1
ATOM 1612 O O . HIS A 1 198 ? -24.792 -14.400 22.312 1.00 92.75 198 HIS A O 1
ATOM 1618 N N . GLU A 1 199 ? -24.135 -13.115 24.031 1.00 93.94 199 GLU A N 1
ATOM 1619 C CA . GLU A 1 199 ? -23.056 -12.443 23.299 1.00 93.94 199 GLU A CA 1
ATOM 1620 C C . GLU A 1 199 ? -21.994 -13.445 22.820 1.00 93.94 199 GLU A C 1
ATOM 1622 O O . GLU A 1 199 ? -21.560 -13.379 21.672 1.00 93.94 199 GLU A O 1
ATOM 1627 N N . ASN A 1 200 ? -21.616 -14.419 23.656 1.00 92.69 200 ASN A N 1
ATOM 1628 C CA . ASN A 1 200 ? -20.679 -15.480 23.282 1.00 92.69 200 ASN A CA 1
ATOM 1629 C C . ASN A 1 200 ? -21.249 -16.363 22.164 1.00 92.69 200 ASN A C 1
ATOM 1631 O O . ASN A 1 200 ? -20.525 -16.709 21.235 1.00 92.69 200 ASN A O 1
ATOM 1635 N N . GLY A 1 201 ? -22.543 -16.691 22.226 1.00 96.31 201 GLY A N 1
ATOM 1636 C CA . GLY A 1 201 ? -23.250 -17.421 21.176 1.00 96.31 201 GLY A CA 1
ATOM 1637 C C . GLY A 1 201 ? -23.224 -16.680 19.839 1.00 96.31 201 GLY A C 1
ATOM 1638 O O . GLY A 1 201 ? -22.844 -17.268 18.827 1.00 96.31 201 GLY A O 1
ATOM 1639 N N . ARG A 1 202 ? -23.527 -15.376 19.847 1.00 96.31 202 ARG A N 1
ATOM 1640 C CA . ARG A 1 202 ? -23.454 -14.531 18.647 1.00 96.31 202 ARG A CA 1
ATOM 1641 C C . ARG A 1 202 ? -22.032 -14.459 18.092 1.00 96.31 202 ARG A C 1
ATOM 1643 O O . ARG A 1 202 ? -21.827 -14.723 16.918 1.00 96.31 202 ARG A O 1
ATOM 1650 N N . LEU A 1 203 ? -21.039 -14.196 18.943 1.00 96.19 203 LEU A N 1
ATOM 1651 C CA . LEU A 1 203 ? -19.636 -14.137 18.518 1.00 96.19 203 LEU A CA 1
ATOM 1652 C C . LEU A 1 203 ? -19.148 -15.467 17.929 1.00 96.19 203 LEU A C 1
ATOM 1654 O O . LEU A 1 203 ? -18.374 -15.470 16.978 1.00 96.19 203 LEU A O 1
ATOM 1658 N N . ARG A 1 204 ? -19.600 -16.609 18.461 1.00 95.94 204 ARG A N 1
ATOM 1659 C CA . ARG A 1 204 ? -19.298 -17.926 17.879 1.00 95.94 204 ARG A CA 1
ATOM 1660 C C . ARG A 1 204 ? -19.912 -18.089 16.493 1.00 95.94 204 ARG A C 1
ATOM 1662 O O . ARG A 1 204 ? -19.243 -18.624 15.616 1.00 95.94 204 ARG A O 1
ATOM 1669 N N . GLN A 1 205 ? -21.146 -17.629 16.303 1.00 96.94 205 GLN A N 1
ATOM 1670 C CA . GLN A 1 205 ? -21.809 -17.647 15.002 1.00 96.94 205 GLN A CA 1
ATOM 1671 C C . GLN A 1 205 ? -21.083 -16.748 13.992 1.00 96.94 205 GLN A C 1
ATOM 1673 O O . GLN A 1 205 ? -20.823 -17.188 12.876 1.00 96.94 205 GLN A O 1
ATOM 1678 N N . ASP A 1 206 ? -20.688 -15.540 14.400 1.00 96.94 206 ASP A N 1
ATOM 1679 C CA . ASP A 1 206 ? -19.941 -14.605 13.552 1.00 96.94 206 ASP A CA 1
ATOM 1680 C C . ASP A 1 206 ? -18.579 -15.191 13.143 1.00 96.94 206 ASP A C 1
ATOM 1682 O O . ASP A 1 206 ? -18.190 -15.122 11.979 1.00 96.94 206 ASP A O 1
ATOM 1686 N N . ILE A 1 207 ? -17.866 -15.833 14.078 1.00 96.94 207 ILE A N 1
ATOM 1687 C CA . ILE A 1 207 ? -16.603 -16.529 13.788 1.00 96.94 207 ILE A CA 1
ATOM 1688 C C . ILE A 1 207 ? -16.816 -17.661 12.781 1.00 96.94 207 ILE A C 1
ATOM 1690 O O . ILE A 1 207 ? -15.986 -17.840 11.893 1.00 96.94 207 ILE A O 1
ATOM 1694 N N . GLU A 1 208 ? -17.889 -18.436 12.919 1.00 97.56 208 GLU A N 1
ATOM 1695 C CA . GLU A 1 208 ? -18.174 -19.535 11.996 1.00 97.56 208 GLU A CA 1
ATOM 1696 C C . GLU A 1 208 ? -18.527 -19.018 10.597 1.00 97.56 208 GLU A C 1
ATOM 1698 O O . GLU A 1 208 ? -18.019 -19.543 9.609 1.00 97.56 208 GLU A O 1
ATOM 1703 N N . SER A 1 209 ? -19.298 -17.929 10.512 1.00 97.44 209 SER A N 1
ATOM 1704 C CA . SER A 1 209 ? -19.570 -17.241 9.246 1.00 97.44 209 SER A CA 1
ATOM 1705 C C . SER A 1 209 ? -18.279 -16.748 8.594 1.00 97.44 209 SER A C 1
ATOM 1707 O O . SER A 1 209 ? -18.022 -17.059 7.437 1.00 97.44 209 SER A O 1
ATOM 1709 N N . MET A 1 210 ? -17.415 -16.057 9.345 1.00 96.25 210 MET A N 1
ATOM 1710 C CA . MET A 1 210 ? -16.148 -15.558 8.801 1.00 96.25 210 MET A CA 1
ATOM 1711 C C . MET A 1 210 ? -15.200 -16.682 8.368 1.00 96.25 210 MET A C 1
ATOM 1713 O O . MET A 1 210 ? -14.419 -16.499 7.437 1.00 96.25 210 MET A O 1
ATOM 1717 N N . LYS A 1 211 ? -15.240 -17.848 9.024 1.00 97.31 211 LYS A N 1
ATOM 1718 C CA . LYS A 1 211 ? -14.485 -19.024 8.567 1.00 97.31 211 LYS A CA 1
ATOM 1719 C C . LYS A 1 211 ? -15.024 -19.559 7.247 1.00 97.31 211 LYS A C 1
ATOM 1721 O O . LYS A 1 211 ? -14.220 -19.851 6.373 1.00 97.31 211 LYS A O 1
ATOM 1726 N N . ALA A 1 212 ? -16.345 -19.656 7.100 1.00 97.62 212 ALA A N 1
ATOM 1727 C CA . ALA A 1 212 ? -16.959 -20.087 5.849 1.00 97.62 212 ALA A CA 1
ATOM 1728 C C . ALA A 1 212 ? -16.609 -19.130 4.696 1.00 97.62 212 ALA A C 1
ATOM 1730 O O . ALA A 1 212 ? -16.224 -19.584 3.621 1.00 97.62 212 ALA A O 1
ATOM 1731 N N . ASP A 1 213 ? -16.654 -17.819 4.946 1.00 97.44 213 ASP A N 1
ATOM 1732 C CA . ASP A 1 213 ? -16.275 -16.802 3.960 1.00 97.44 213 ASP A CA 1
ATOM 1733 C C . ASP A 1 213 ? -14.792 -16.899 3.584 1.00 97.44 213 ASP A C 1
ATOM 1735 O O . ASP A 1 213 ? -14.442 -16.836 2.406 1.00 97.44 213 ASP A O 1
ATOM 1739 N N . ARG A 1 214 ? -13.906 -17.101 4.570 1.00 97.44 214 ARG A N 1
ATOM 1740 C CA . ARG A 1 214 ? -12.479 -17.344 4.322 1.00 97.44 214 ARG A CA 1
ATOM 1741 C C . ARG A 1 214 ? -12.276 -18.581 3.450 1.00 97.44 214 ARG A C 1
ATOM 1743 O O . ARG A 1 214 ? -11.553 -18.500 2.468 1.00 97.44 214 ARG A O 1
ATOM 1750 N N . ASP A 1 215 ? -12.917 -19.696 3.785 1.00 97.81 215 ASP A N 1
ATOM 1751 C CA . ASP A 1 215 ? -12.752 -20.949 3.044 1.00 97.81 215 ASP A CA 1
ATOM 1752 C C . ASP A 1 215 ? -13.269 -20.823 1.597 1.00 97.81 215 ASP A C 1
ATOM 1754 O O . ASP A 1 215 ? -12.686 -21.398 0.678 1.00 97.81 215 ASP A O 1
ATOM 1758 N N . ALA A 1 216 ? -14.324 -20.032 1.373 1.00 97.56 216 ALA A N 1
ATOM 1759 C CA . ALA A 1 216 ? -14.811 -19.702 0.034 1.00 97.56 216 ALA A CA 1
ATOM 1760 C C . ALA A 1 216 ? -13.831 -18.803 -0.743 1.00 97.56 216 ALA A C 1
ATOM 1762 O O . ALA A 1 216 ? -13.603 -19.013 -1.935 1.00 97.56 216 ALA A O 1
ATOM 1763 N N . LEU A 1 217 ? -13.221 -17.816 -0.078 1.00 97.50 217 LEU A N 1
ATOM 1764 C CA . LEU A 1 217 ? -12.194 -16.966 -0.683 1.00 97.50 217 LEU A CA 1
ATOM 1765 C C . LEU A 1 217 ? -10.925 -17.754 -1.024 1.00 97.50 217 LEU A C 1
ATOM 1767 O O . LEU A 1 217 ? -10.360 -17.533 -2.091 1.00 97.50 217 LEU A O 1
ATOM 1771 N N . ASP A 1 218 ? -10.506 -18.686 -0.169 1.00 97.75 218 ASP A N 1
ATOM 1772 C CA . ASP A 1 218 ? -9.347 -19.546 -0.420 1.00 97.75 218 ASP A CA 1
ATOM 1773 C C . ASP A 1 218 ? -9.572 -20.425 -1.664 1.00 97.75 218 ASP A C 1
ATOM 1775 O O . ASP A 1 218 ? -8.679 -20.544 -2.506 1.00 97.75 218 ASP A O 1
ATOM 1779 N N . GLN A 1 219 ? -10.785 -20.966 -1.844 1.00 97.88 219 GLN A N 1
ATOM 1780 C CA . GLN A 1 219 ? -11.162 -21.690 -3.067 1.00 97.88 219 GLN A CA 1
ATOM 1781 C C . GLN A 1 219 ? -11.110 -20.787 -4.306 1.00 97.88 219 GLN A C 1
ATOM 1783 O O . GLN A 1 219 ? -10.523 -21.162 -5.319 1.00 97.88 219 GLN A O 1
ATOM 1788 N N . LEU A 1 220 ? -11.658 -19.572 -4.219 1.00 98.06 220 LEU A N 1
ATOM 1789 C CA . LEU A 1 220 ? -11.637 -18.622 -5.333 1.00 98.06 220 LEU A CA 1
ATOM 1790 C C . LEU A 1 220 ? -10.207 -18.210 -5.717 1.00 98.06 220 LEU A C 1
ATOM 1792 O O . LEU A 1 220 ? -9.902 -18.046 -6.898 1.00 98.06 220 LEU A O 1
ATOM 1796 N N . ILE A 1 221 ? -9.323 -18.030 -4.732 1.00 97.56 221 ILE A N 1
ATOM 1797 C CA . ILE A 1 221 ? -7.907 -17.736 -4.975 1.00 97.56 221 ILE A CA 1
ATOM 1798 C C . ILE A 1 221 ? -7.262 -18.894 -5.733 1.00 97.56 221 ILE A C 1
ATOM 1800 O O . ILE A 1 221 ? -6.602 -18.646 -6.741 1.00 97.56 221 ILE A O 1
ATOM 1804 N N . GLN A 1 222 ? -7.503 -20.136 -5.306 1.00 98.19 222 GLN A N 1
ATOM 1805 C CA . GLN A 1 222 ? -6.970 -21.315 -5.982 1.00 98.19 222 GLN A CA 1
ATOM 1806 C C . GLN A 1 222 ? -7.431 -21.387 -7.448 1.00 98.19 222 GLN A C 1
ATOM 1808 O O . GLN A 1 222 ? -6.600 -21.540 -8.342 1.00 98.19 222 GLN A O 1
ATOM 1813 N N . GLU A 1 223 ? -8.725 -21.194 -7.718 1.00 98.12 223 GLU A N 1
ATOM 1814 C CA . GLU A 1 223 ? -9.253 -21.152 -9.090 1.00 98.12 223 GLU A CA 1
ATOM 1815 C C . GLU A 1 223 ? -8.559 -20.070 -9.935 1.00 98.12 223 GLU A C 1
ATOM 1817 O O . GLU A 1 223 ? -8.210 -20.289 -11.097 1.00 98.12 223 GLU A O 1
ATOM 1822 N N . LYS A 1 224 ? -8.300 -18.892 -9.352 1.00 97.94 224 LYS A N 1
ATOM 1823 C CA . LYS A 1 224 ? -7.613 -17.804 -10.062 1.00 97.94 224 LYS A CA 1
ATOM 1824 C C . LYS A 1 224 ? -6.132 -18.069 -10.285 1.00 97.94 224 LYS A C 1
ATOM 1826 O O . LYS A 1 224 ? -5.596 -17.639 -11.306 1.00 97.94 224 LYS A O 1
ATOM 1831 N N . GLU A 1 225 ? -5.462 -18.769 -9.380 1.00 98.25 225 GLU A N 1
ATOM 1832 C CA . GLU A 1 225 ? -4.084 -19.214 -9.590 1.00 98.25 225 GLU A CA 1
ATOM 1833 C C . GLU A 1 225 ? -3.991 -20.225 -10.739 1.00 98.25 225 GLU A C 1
ATOM 1835 O O . GLU A 1 225 ? -3.086 -20.121 -11.574 1.00 98.25 225 GLU A O 1
ATOM 1840 N N . GLU A 1 226 ? -4.959 -21.140 -10.838 1.00 98.25 226 GLU A N 1
ATOM 1841 C CA . GLU A 1 226 ? -5.083 -22.083 -11.954 1.00 98.25 226 GLU A CA 1
ATOM 1842 C C . GLU A 1 226 ? -5.318 -21.349 -13.287 1.00 98.25 226 GLU A C 1
ATOM 1844 O O . GLU A 1 226 ? -4.583 -21.586 -14.253 1.00 98.25 226 GLU A O 1
ATOM 1849 N N . ASP A 1 227 ? -6.246 -20.384 -13.326 1.00 97.81 227 ASP A N 1
ATOM 1850 C CA . ASP A 1 227 ? -6.485 -19.512 -14.489 1.00 97.81 227 ASP A CA 1
ATOM 1851 C C . ASP A 1 227 ? -5.199 -18.787 -14.929 1.00 97.81 227 ASP A C 1
ATOM 1853 O O . ASP A 1 227 ? -4.834 -18.777 -16.110 1.00 97.81 227 ASP A O 1
ATOM 1857 N N . ILE A 1 228 ? -4.471 -18.192 -13.976 1.00 97.81 228 ILE A N 1
ATOM 1858 C CA . ILE A 1 228 ? -3.209 -17.488 -14.242 1.00 97.81 228 ILE A CA 1
ATOM 1859 C C . ILE A 1 228 ? -2.170 -18.446 -14.822 1.00 97.81 228 ILE A C 1
ATOM 1861 O O . ILE A 1 228 ? -1.445 -18.079 -15.752 1.00 97.81 228 ILE A O 1
ATOM 1865 N N . GLN A 1 229 ? -2.069 -19.661 -14.286 1.00 98.06 229 GLN A N 1
ATOM 1866 C CA . GLN A 1 229 ? -1.107 -20.641 -14.770 1.00 98.06 229 GLN A CA 1
ATOM 1867 C C . GLN A 1 229 ? -1.435 -21.097 -16.196 1.00 98.06 229 GLN A C 1
ATOM 1869 O O . GLN A 1 229 ? -0.527 -21.206 -17.025 1.00 98.06 229 GLN A O 1
ATOM 1874 N N . MET A 1 230 ? -2.715 -21.294 -16.517 1.00 97.81 230 MET A N 1
ATOM 1875 C CA . MET A 1 230 ? -3.150 -21.592 -17.883 1.00 97.81 230 MET A CA 1
ATOM 1876 C C . MET A 1 230 ? -2.804 -20.454 -18.849 1.00 97.81 230 MET A C 1
ATOM 1878 O O . MET A 1 230 ? -2.203 -20.703 -19.895 1.00 97.81 230 MET A O 1
ATOM 1882 N N . LEU A 1 231 ? -3.100 -19.205 -18.480 1.00 97.88 231 LEU A N 1
ATOM 1883 C CA . LEU A 1 231 ? -2.796 -18.035 -19.310 1.00 97.88 231 LEU A CA 1
ATOM 1884 C C . LEU A 1 231 ? -1.291 -17.848 -19.531 1.00 97.88 231 LEU A C 1
ATOM 1886 O O . LEU A 1 231 ? -0.874 -17.488 -20.631 1.00 97.88 231 LEU A O 1
ATOM 1890 N N . LYS A 1 232 ? -0.457 -18.128 -18.521 1.00 97.94 232 LYS A N 1
ATOM 1891 C CA . LYS A 1 232 ? 1.008 -18.123 -18.669 1.00 97.94 232 LYS A CA 1
ATOM 1892 C C . LYS A 1 232 ? 1.478 -19.159 -19.687 1.00 97.94 232 LYS A C 1
ATOM 1894 O O . LYS A 1 232 ? 2.301 -18.832 -20.539 1.00 97.94 232 LYS A O 1
ATOM 1899 N N . ASN A 1 233 ? 0.943 -20.378 -19.622 1.00 97.62 233 ASN A N 1
ATOM 1900 C CA . ASN A 1 233 ? 1.274 -21.432 -20.580 1.00 97.62 233 ASN A CA 1
ATOM 1901 C C . ASN A 1 233 ? 0.838 -21.047 -22.005 1.00 97.62 233 ASN A C 1
ATOM 1903 O O . ASN A 1 233 ? 1.589 -21.251 -22.959 1.00 97.62 233 ASN A O 1
ATOM 1907 N N . GLU A 1 234 ? -0.353 -20.459 -22.161 1.00 98.00 234 GLU A N 1
ATOM 1908 C CA . GLU A 1 234 ? -0.843 -19.989 -23.461 1.00 98.00 234 GLU A CA 1
ATOM 1909 C C . GLU A 1 234 ? 0.030 -18.858 -24.020 1.00 98.00 234 GLU A C 1
ATOM 1911 O O . GLU A 1 234 ? 0.373 -18.867 -25.204 1.00 98.00 234 GLU A O 1
ATOM 1916 N N . LEU A 1 235 ? 0.428 -17.903 -23.176 1.00 97.81 235 LEU A N 1
ATOM 1917 C CA . LEU A 1 235 ? 1.323 -16.819 -23.569 1.00 97.81 235 LEU A CA 1
ATOM 1918 C C . LEU A 1 235 ? 2.685 -17.358 -24.016 1.00 97.81 235 LEU A C 1
ATOM 1920 O O . LEU A 1 235 ? 3.149 -17.006 -25.094 1.00 97.81 235 LEU A O 1
ATOM 1924 N N . GLN A 1 236 ? 3.274 -18.282 -23.257 1.00 98.12 236 GLN A N 1
ATOM 1925 C CA . GLN A 1 236 ? 4.545 -18.914 -23.614 1.00 98.12 236 GLN A CA 1
ATOM 1926 C C . GLN A 1 236 ? 4.466 -19.657 -24.959 1.00 98.12 236 GLN A C 1
ATOM 1928 O O . GLN A 1 236 ? 5.404 -19.619 -25.763 1.00 98.12 236 GLN A O 1
ATOM 1933 N N . MET A 1 237 ? 3.341 -20.325 -25.227 1.00 97.81 237 MET A N 1
ATOM 1934 C CA . MET A 1 237 ? 3.097 -20.974 -26.514 1.00 97.81 237 MET A CA 1
ATOM 1935 C C . MET A 1 237 ? 3.016 -19.944 -27.647 1.00 97.81 237 MET A C 1
ATOM 1937 O O . MET A 1 237 ? 3.633 -20.135 -28.695 1.00 97.81 237 MET A O 1
ATOM 1941 N N . LYS A 1 238 ? 2.305 -18.829 -27.433 1.00 97.94 238 LYS A N 1
ATOM 1942 C CA . LYS A 1 238 ? 2.227 -17.725 -28.401 1.00 97.94 238 LYS A CA 1
ATOM 1943 C C . LYS A 1 238 ? 3.597 -17.112 -28.674 1.00 97.94 238 LYS A C 1
ATOM 1945 O O . LYS A 1 238 ? 3.932 -16.947 -29.841 1.00 97.94 238 LYS A O 1
ATOM 1950 N N . ASP A 1 239 ? 4.402 -16.856 -27.647 1.00 98.12 239 ASP A N 1
ATOM 1951 C CA . ASP A 1 239 ? 5.764 -16.331 -27.800 1.00 98.12 239 ASP A CA 1
ATOM 1952 C C . ASP A 1 239 ? 6.632 -17.279 -28.632 1.00 98.12 239 ASP A C 1
ATOM 1954 O O . ASP A 1 239 ? 7.330 -16.853 -29.549 1.00 98.12 239 ASP A O 1
ATOM 1958 N N . THR A 1 240 ? 6.523 -18.589 -28.386 1.00 97.75 240 THR A N 1
ATOM 1959 C CA . THR A 1 240 ? 7.236 -19.607 -29.173 1.00 97.75 240 THR A CA 1
ATOM 1960 C C . THR A 1 240 ? 6.828 -19.567 -30.647 1.00 97.75 240 THR A C 1
ATOM 1962 O O . THR A 1 240 ? 7.686 -19.632 -31.528 1.00 97.75 240 THR A O 1
ATOM 1965 N N . ILE A 1 241 ? 5.527 -19.437 -30.927 1.00 97.94 241 ILE A N 1
ATOM 1966 C CA . ILE A 1 241 ? 5.009 -19.316 -32.296 1.00 97.94 241 ILE A CA 1
ATOM 1967 C C . ILE A 1 241 ? 5.518 -18.029 -32.950 1.00 97.94 241 ILE A C 1
ATOM 1969 O O . ILE A 1 241 ? 5.980 -18.079 -34.086 1.00 97.94 241 ILE A O 1
ATOM 1973 N N . VAL A 1 242 ? 5.475 -16.894 -32.250 1.00 98.31 242 VAL A N 1
ATOM 1974 C CA . VAL A 1 242 ? 5.959 -15.606 -32.770 1.00 98.31 242 VAL A CA 1
ATOM 1975 C C . VAL A 1 242 ? 7.447 -15.682 -33.095 1.00 98.31 242 VAL A C 1
ATOM 1977 O O . VAL A 1 242 ? 7.826 -15.362 -34.215 1.00 98.31 242 VAL A O 1
ATOM 1980 N N . SER A 1 243 ? 8.277 -16.204 -32.190 1.00 97.56 243 SER A N 1
ATOM 1981 C CA . SER A 1 243 ? 9.708 -16.386 -32.454 1.00 97.56 243 SER A CA 1
ATOM 1982 C C . SER A 1 243 ? 9.990 -17.334 -33.621 1.00 97.56 243 SER A C 1
ATOM 1984 O O . SER A 1 243 ? 10.996 -17.182 -34.313 1.00 97.56 243 SER A O 1
ATOM 1986 N N . GLN A 1 244 ? 9.136 -18.336 -33.849 1.00 97.88 244 GLN A N 1
ATOM 1987 C CA . GLN A 1 244 ? 9.255 -19.192 -35.028 1.00 97.88 244 GLN A CA 1
ATOM 1988 C C . GLN A 1 244 ? 8.893 -18.427 -36.306 1.00 97.88 244 GLN A C 1
ATOM 1990 O O . GLN A 1 244 ? 9.634 -18.504 -37.282 1.00 97.88 244 GLN A O 1
ATOM 1995 N N . LEU A 1 245 ? 7.807 -17.649 -36.283 1.00 97.88 245 LEU A N 1
ATOM 1996 C CA . LEU A 1 245 ? 7.401 -16.813 -37.411 1.00 97.88 245 LEU A CA 1
ATOM 1997 C C . LEU A 1 245 ? 8.469 -15.774 -37.757 1.00 97.88 245 LEU A C 1
ATOM 1999 O O . LEU A 1 245 ? 8.766 -15.600 -38.931 1.00 97.88 245 LEU A O 1
ATOM 2003 N N . GLU A 1 246 ? 9.084 -15.126 -36.767 1.00 97.50 246 GLU A N 1
ATOM 2004 C CA . GLU A 1 246 ? 10.191 -14.182 -36.973 1.00 97.50 246 GLU A CA 1
ATOM 2005 C C . GLU A 1 246 ? 11.359 -14.842 -37.716 1.00 97.50 246 GLU A C 1
ATOM 2007 O O . GLU A 1 246 ? 11.817 -14.318 -38.729 1.00 97.50 246 GLU A O 1
ATOM 2012 N N . LYS A 1 247 ? 11.776 -16.044 -37.296 1.00 97.38 247 LYS A N 1
ATOM 2013 C CA . LYS A 1 247 ? 12.825 -16.814 -37.990 1.00 97.38 247 LYS A CA 1
ATOM 2014 C C . LYS A 1 247 ? 12.428 -17.210 -39.410 1.00 97.38 247 LYS A C 1
ATOM 2016 O O . LYS A 1 247 ? 13.274 -17.240 -40.304 1.00 97.38 247 LYS A O 1
ATOM 2021 N N . ASP A 1 248 ? 11.164 -17.567 -39.618 1.00 97.62 248 ASP A N 1
ATOM 2022 C CA . ASP A 1 248 ? 10.656 -17.930 -40.939 1.00 97.62 248 ASP A CA 1
ATOM 2023 C C . ASP A 1 248 ? 10.594 -16.700 -41.862 1.00 97.62 248 ASP A C 1
ATOM 2025 O O . ASP A 1 248 ? 10.943 -16.809 -43.039 1.00 97.62 248 ASP A O 1
ATOM 2029 N N . PHE A 1 249 ? 10.248 -15.521 -41.330 1.00 97.81 249 PHE A N 1
ATOM 2030 C CA . PHE A 1 249 ? 10.328 -14.247 -42.047 1.00 97.81 249 PHE A CA 1
ATOM 2031 C C . PHE A 1 249 ? 11.769 -13.887 -42.407 1.00 97.81 249 PHE A C 1
ATOM 2033 O O . PHE A 1 249 ? 12.031 -13.605 -43.572 1.00 97.81 249 PHE A O 1
ATOM 2040 N N . GLU A 1 250 ? 12.712 -13.974 -41.466 1.00 96.94 250 GLU A N 1
ATOM 2041 C CA . GLU A 1 250 ? 14.137 -13.733 -41.736 1.00 96.94 250 GLU A CA 1
ATOM 2042 C C . GLU A 1 250 ? 14.670 -14.658 -42.840 1.00 96.94 250 GLU A C 1
ATOM 2044 O O . GLU A 1 250 ? 15.371 -14.219 -43.754 1.00 96.94 250 GLU A O 1
ATOM 2049 N N . ARG A 1 251 ? 14.305 -15.947 -42.807 1.00 96.81 251 ARG A N 1
ATOM 2050 C CA . ARG A 1 251 ? 14.674 -16.905 -43.860 1.00 96.81 251 ARG A CA 1
ATOM 2051 C C . ARG A 1 251 ? 14.089 -16.505 -45.213 1.00 96.81 251 ARG A C 1
ATOM 2053 O O . ARG A 1 251 ? 14.804 -16.513 -46.213 1.00 96.81 251 ARG A O 1
ATOM 2060 N N . MET A 1 252 ? 12.808 -16.148 -45.239 1.00 97.12 252 MET A N 1
ATOM 2061 C CA . MET A 1 252 ? 12.123 -15.737 -46.461 1.00 97.12 252 MET A CA 1
ATOM 2062 C C . MET A 1 252 ? 12.716 -14.446 -47.036 1.00 97.12 252 MET A C 1
ATOM 2064 O O . MET A 1 252 ? 12.861 -14.332 -48.250 1.00 97.12 252 MET A O 1
ATOM 2068 N N . GLU A 1 253 ? 13.111 -13.490 -46.194 1.00 96.81 253 GLU A N 1
ATOM 2069 C CA . GLU A 1 253 ? 13.804 -12.274 -46.628 1.00 96.81 253 GLU A CA 1
ATOM 2070 C C . GLU A 1 253 ? 15.131 -12.594 -47.323 1.00 96.81 253 GLU A C 1
ATOM 2072 O O . GLU A 1 253 ? 15.411 -12.040 -48.389 1.00 96.81 253 GLU A O 1
ATOM 2077 N N . VAL A 1 254 ? 15.922 -13.524 -46.774 1.00 95.56 254 VAL A N 1
ATOM 2078 C CA . VAL A 1 254 ? 17.167 -13.985 -47.409 1.00 95.56 254 VAL A CA 1
ATOM 2079 C C . VAL A 1 254 ? 16.882 -14.634 -48.766 1.00 95.56 254 VAL A C 1
ATOM 2081 O O . VAL A 1 254 ? 17.505 -14.257 -49.759 1.00 95.56 254 VAL A O 1
ATOM 2084 N N . GLU A 1 255 ? 15.908 -15.545 -48.838 1.00 95.62 255 GLU A N 1
ATOM 2085 C CA . GLU A 1 255 ? 15.517 -16.209 -50.089 1.00 95.62 255 GLU A CA 1
ATOM 2086 C C . GLU A 1 255 ? 15.041 -15.204 -51.150 1.00 95.62 255 GLU A C 1
ATOM 2088 O O . GLU A 1 255 ? 15.439 -15.288 -52.313 1.00 95.62 255 GLU A O 1
ATOM 2093 N N . VAL A 1 256 ? 14.242 -14.204 -50.763 1.00 95.31 256 VAL A N 1
ATOM 2094 C CA . VAL A 1 256 ? 13.789 -13.135 -51.666 1.00 95.31 256 VAL A CA 1
ATOM 2095 C C . VAL A 1 256 ? 14.966 -12.300 -52.163 1.00 95.31 256 VAL A C 1
ATOM 2097 O O . VAL A 1 256 ? 15.034 -11.991 -53.354 1.00 95.31 256 VAL A O 1
ATOM 2100 N N . VAL A 1 257 ? 15.904 -11.936 -51.287 1.00 94.50 257 VAL A N 1
ATOM 2101 C CA . VAL A 1 257 ? 17.107 -11.185 -51.669 1.00 94.50 257 VAL A CA 1
ATOM 2102 C C . VAL A 1 257 ? 17.962 -11.986 -52.652 1.00 94.50 257 VAL A C 1
ATOM 2104 O O . VAL A 1 257 ? 18.458 -11.423 -53.632 1.00 94.50 257 VAL A O 1
ATOM 2107 N N . ASP A 1 258 ? 18.130 -13.287 -52.431 1.00 93.31 258 ASP A N 1
ATOM 2108 C CA . ASP A 1 258 ? 18.914 -14.140 -53.322 1.00 93.31 258 ASP A CA 1
ATOM 2109 C C . ASP A 1 258 ? 18.220 -14.345 -54.674 1.00 93.31 258 ASP A C 1
ATOM 2111 O O . ASP A 1 258 ? 18.856 -14.148 -55.711 1.00 93.31 258 ASP A O 1
ATOM 2115 N N . LEU A 1 259 ? 16.901 -14.567 -54.693 1.00 92.75 259 LEU A N 1
ATOM 2116 C CA . LEU A 1 259 ? 16.108 -14.590 -55.927 1.00 92.75 259 LEU A CA 1
ATOM 2117 C C . LEU A 1 259 ? 16.196 -13.265 -56.696 1.00 92.75 259 LEU A C 1
ATOM 2119 O O . LEU A 1 259 ? 16.327 -13.263 -57.921 1.00 92.75 259 LEU A O 1
ATOM 2123 N N . GLN A 1 260 ? 16.160 -12.123 -56.003 1.00 89.69 260 GLN A N 1
ATOM 2124 C CA . GLN A 1 260 ? 16.334 -10.811 -56.629 1.00 89.69 260 GLN A CA 1
ATOM 2125 C C . GLN A 1 260 ? 17.729 -10.656 -57.243 1.00 89.69 260 GLN A C 1
ATOM 2127 O O . GLN A 1 260 ? 17.854 -10.119 -58.348 1.00 89.69 260 GLN A O 1
ATOM 2132 N N . LYS A 1 261 ? 18.787 -11.131 -56.571 1.00 89.12 261 LYS A N 1
ATOM 2133 C CA . LYS A 1 261 ? 20.141 -11.148 -57.146 1.00 89.12 261 LYS A CA 1
ATOM 2134 C C . LYS A 1 261 ? 20.188 -12.037 -58.384 1.00 89.12 261 LYS A C 1
ATOM 2136 O O . LYS A 1 261 ? 20.674 -11.569 -59.412 1.00 89.12 261 LYS A O 1
ATOM 2141 N N . GLU A 1 262 ? 19.672 -13.262 -58.321 1.00 87.31 262 GLU A N 1
ATOM 2142 C CA . GLU A 1 262 ? 19.630 -14.188 -59.460 1.00 87.31 262 GLU A CA 1
ATOM 2143 C C . GLU A 1 262 ? 18.896 -13.583 -60.659 1.00 87.31 262 GLU A C 1
ATOM 2145 O O . GLU A 1 262 ? 19.422 -13.596 -61.773 1.00 87.31 262 GLU A O 1
ATOM 2150 N N . TRP A 1 263 ? 17.743 -12.950 -60.429 1.00 81.88 263 TRP A N 1
ATOM 2151 C CA . TRP A 1 263 ? 17.002 -12.207 -61.451 1.00 81.88 263 TRP A CA 1
ATOM 2152 C C . TRP A 1 263 ? 17.852 -11.117 -62.111 1.00 81.88 263 TRP A C 1
ATOM 2154 O O . TRP A 1 263 ? 17.965 -11.068 -63.336 1.00 81.88 263 TRP A O 1
ATOM 2164 N N . ARG A 1 264 ? 18.530 -10.282 -61.313 1.00 77.69 264 ARG A N 1
ATOM 2165 C CA . ARG A 1 264 ? 19.428 -9.229 -61.825 1.00 77.69 264 ARG A CA 1
ATOM 2166 C C . ARG A 1 264 ? 20.626 -9.785 -62.601 1.00 77.69 264 ARG A C 1
ATOM 2168 O O . ARG A 1 264 ? 21.122 -9.120 -63.509 1.00 77.69 264 ARG A O 1
ATOM 2175 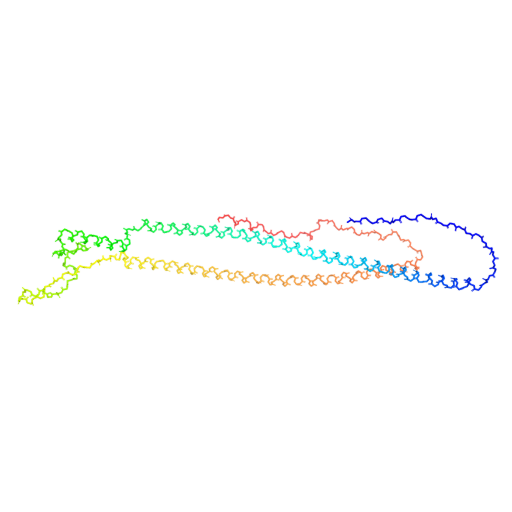N N . HIS A 1 265 ? 21.108 -10.976 -62.252 1.00 70.69 265 HIS A N 1
ATOM 2176 C CA . HIS A 1 265 ? 22.197 -11.641 -62.972 1.00 70.69 265 HIS A CA 1
ATOM 2177 C C . HIS A 1 265 ? 21.695 -12.296 -64.270 1.00 70.69 265 HIS A C 1
ATOM 2179 O O . HIS A 1 265 ? 22.412 -12.280 -65.270 1.00 70.69 265 HIS A O 1
ATOM 2185 N N . SER A 1 266 ? 20.452 -12.786 -64.292 1.00 63.94 266 SER A N 1
ATOM 2186 C CA . SER A 1 266 ? 19.781 -13.321 -65.485 1.00 63.94 266 SER A CA 1
ATOM 2187 C C . SER A 1 266 ? 19.514 -12.235 -66.539 1.00 63.94 266 SER A C 1
ATOM 2189 O O . SER A 1 266 ? 19.784 -12.447 -67.723 1.00 63.94 266 SER A O 1
ATOM 2191 N N . ASP A 1 267 ? 19.114 -11.029 -66.115 1.00 54.69 267 ASP A N 1
ATOM 2192 C CA . ASP A 1 267 ? 18.943 -9.862 -67.001 1.00 54.69 267 ASP A CA 1
ATOM 2193 C C . ASP A 1 267 ? 20.258 -9.406 -67.657 1.00 54.69 267 ASP A C 1
ATOM 2195 O O . ASP A 1 267 ? 20.253 -8.840 -68.749 1.00 54.69 267 ASP A O 1
ATOM 2199 N N . ARG A 1 268 ? 21.416 -9.693 -67.043 1.00 53.97 268 ARG A N 1
ATOM 2200 C CA . ARG A 1 268 ? 22.731 -9.376 -67.627 1.00 53.97 268 ARG A CA 1
ATOM 2201 C C . ARG A 1 268 ? 23.128 -10.304 -68.781 1.00 53.97 268 ARG A C 1
ATOM 2203 O O . ARG A 1 268 ? 23.981 -9.921 -69.578 1.00 53.97 268 ARG A O 1
ATOM 2210 N N . PHE A 1 269 ? 22.509 -11.482 -68.892 1.00 50.72 269 PHE A N 1
ATOM 2211 C CA . PHE A 1 269 ? 22.761 -12.459 -69.962 1.00 50.72 269 PHE A CA 1
ATOM 2212 C C . PHE A 1 269 ? 21.607 -12.602 -70.965 1.00 50.72 269 PHE A C 1
ATOM 2214 O O . PHE A 1 269 ? 21.776 -13.255 -71.994 1.00 50.72 269 PHE A O 1
ATOM 2221 N N . LYS A 1 270 ? 20.463 -11.945 -70.738 1.00 47.50 270 LYS A N 1
ATOM 2222 C CA . LYS A 1 270 ? 19.372 -11.837 -71.716 1.00 47.50 270 LYS A CA 1
ATOM 2223 C C . LYS A 1 270 ? 19.290 -10.423 -72.275 1.00 47.50 270 LYS A C 1
ATOM 2225 O O . LYS A 1 270 ? 18.436 -9.618 -71.923 1.00 47.50 270 LYS A O 1
ATOM 2230 N N . SER A 1 271 ? 20.162 -10.157 -73.242 1.00 49.81 271 SER A N 1
ATOM 2231 C CA . SER A 1 271 ? 19.811 -9.200 -74.287 1.00 49.81 271 SER A CA 1
ATOM 2232 C C . SER A 1 271 ? 18.559 -9.719 -75.011 1.00 49.81 271 SER A C 1
ATOM 2234 O O . SER A 1 271 ? 18.507 -10.879 -75.410 1.00 49.81 271 SER A O 1
ATOM 2236 N N . SER A 1 272 ? 17.562 -8.843 -75.153 1.00 49.31 272 SER A N 1
ATOM 2237 C CA . SER A 1 272 ? 16.272 -9.020 -75.841 1.00 49.31 272 SER A CA 1
ATOM 2238 C C . SER A 1 272 ? 15.273 -10.019 -75.233 1.00 49.31 272 SER A C 1
ATOM 2240 O O . SER A 1 272 ? 15.215 -11.174 -75.633 1.00 49.31 272 SER A O 1
ATOM 2242 N N . SER A 1 273 ? 14.390 -9.543 -74.349 1.00 45.62 273 SER A N 1
ATOM 2243 C CA . SER A 1 273 ? 12.969 -9.933 -74.372 1.00 45.62 273 SER A CA 1
ATOM 2244 C C . SER A 1 273 ? 12.133 -9.026 -73.460 1.00 45.62 273 SER A C 1
ATOM 2246 O O . SER A 1 273 ? 12.213 -9.123 -72.242 1.00 45.62 273 SER A O 1
ATOM 2248 N N . SER A 1 274 ? 11.349 -8.151 -74.096 1.00 54.06 274 SER A N 1
ATOM 2249 C CA . SER A 1 274 ? 10.155 -7.425 -73.627 1.00 54.06 274 SER A CA 1
ATOM 2250 C C . SER A 1 274 ? 9.728 -7.634 -72.162 1.00 54.06 274 SER A C 1
ATOM 2252 O O . SER A 1 274 ? 9.145 -8.660 -71.820 1.00 54.06 274 SER A O 1
ATOM 2254 N N . PHE A 1 275 ? 9.949 -6.621 -71.318 1.00 48.59 275 PHE A N 1
ATOM 2255 C CA . PHE A 1 275 ? 9.584 -6.618 -69.897 1.00 48.59 275 PHE A CA 1
ATOM 2256 C C . PHE A 1 275 ? 8.547 -5.524 -69.608 1.00 48.59 275 PHE A C 1
ATOM 2258 O O . PHE A 1 275 ? 8.869 -4.455 -69.093 1.00 48.59 275 PHE A O 1
ATOM 2265 N N . SER A 1 276 ? 7.293 -5.755 -69.999 1.00 50.59 276 SER A N 1
ATOM 2266 C CA . SER A 1 276 ? 6.186 -4.824 -69.718 1.00 50.59 276 SER A CA 1
ATOM 2267 C C . SER A 1 276 ? 5.016 -5.456 -68.958 1.00 50.59 276 SER A C 1
ATOM 2269 O O . SER A 1 276 ? 4.037 -4.762 -68.723 1.00 50.59 276 SER A O 1
ATOM 2271 N N . ASP A 1 277 ? 5.116 -6.718 -68.519 1.00 51.00 277 ASP A N 1
ATOM 2272 C CA . ASP A 1 277 ? 3.933 -7.490 -68.088 1.00 51.00 277 ASP A CA 1
ATOM 2273 C C . ASP A 1 277 ? 3.989 -8.087 -66.663 1.00 51.00 277 ASP A C 1
ATOM 2275 O O . ASP A 1 277 ? 3.150 -8.904 -66.303 1.00 51.00 277 ASP A O 1
ATOM 2279 N N . ILE A 1 278 ? 4.952 -7.695 -65.812 1.00 54.91 278 ILE A N 1
ATOM 2280 C CA . ILE A 1 278 ? 5.142 -8.315 -64.471 1.00 54.91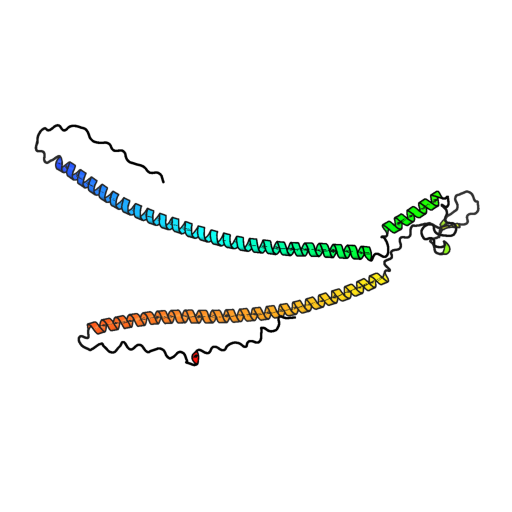 278 ILE A CA 1
ATOM 2281 C C . ILE A 1 278 ? 4.722 -7.397 -63.296 1.00 54.91 278 ILE A C 1
ATOM 2283 O O . ILE A 1 278 ? 4.819 -7.773 -62.134 1.00 54.91 278 ILE A O 1
ATOM 2287 N N . HIS A 1 279 ? 4.164 -6.208 -63.552 1.00 49.56 279 HIS A N 1
ATOM 2288 C CA . HIS A 1 279 ? 3.723 -5.286 -62.484 1.00 49.56 279 HIS A CA 1
ATOM 2289 C C . HIS A 1 279 ? 2.249 -5.415 -62.051 1.00 49.56 279 HIS A C 1
ATOM 2291 O O . HIS A 1 279 ? 1.747 -4.548 -61.334 1.00 49.56 279 HIS A O 1
ATOM 2297 N N . ALA A 1 280 ? 1.543 -6.488 -62.414 1.00 50.50 280 ALA A N 1
ATOM 2298 C CA . ALA A 1 280 ? 0.204 -6.736 -61.880 1.00 50.50 280 ALA A CA 1
ATOM 2299 C C . ALA A 1 280 ? 0.292 -7.291 -60.445 1.00 50.50 280 ALA A C 1
ATOM 2301 O O . ALA A 1 280 ? 0.356 -8.499 -60.225 1.00 50.50 280 ALA A O 1
ATOM 2302 N N . PHE A 1 281 ? 0.303 -6.394 -59.457 1.00 50.19 281 PHE A N 1
ATOM 2303 C CA . PHE A 1 281 ? 0.063 -6.765 -58.063 1.00 50.19 281 PHE A CA 1
ATOM 2304 C C . PHE A 1 281 ? -1.342 -7.378 -57.929 1.00 50.19 281 PHE A C 1
ATOM 2306 O O . PHE A 1 281 ? -2.301 -6.783 -58.432 1.00 50.19 281 PHE A O 1
ATOM 2313 N N . PRO A 1 282 ? -1.509 -8.516 -57.230 1.00 55.44 282 PRO A N 1
ATOM 2314 C CA . PRO A 1 282 ? -2.833 -9.006 -56.886 1.00 55.44 282 PRO A CA 1
ATOM 2315 C C . PRO A 1 282 ? -3.508 -7.973 -55.983 1.00 55.44 282 PRO A C 1
ATOM 2317 O O . PRO A 1 282 ? -3.001 -7.642 -54.908 1.00 55.44 282 PRO A O 1
ATOM 2320 N N . THR A 1 283 ? -4.644 -7.436 -56.418 1.00 61.06 283 THR A N 1
ATOM 2321 C CA . THR A 1 283 ? -5.485 -6.603 -55.563 1.00 61.06 283 THR A CA 1
ATOM 2322 C C . THR A 1 283 ? -5.965 -7.438 -54.374 1.00 61.06 283 THR A C 1
ATOM 2324 O O . THR A 1 283 ? -6.442 -8.560 -54.570 1.00 61.06 283 THR A O 1
ATOM 2327 N N . PRO A 1 284 ? -5.841 -6.931 -53.134 1.00 61.72 284 PRO A N 1
ATOM 2328 C CA . PRO A 1 284 ? -6.313 -7.656 -51.966 1.00 61.72 284 PRO A CA 1
ATOM 2329 C C . PRO A 1 284 ? -7.830 -7.883 -52.060 1.00 61.72 284 PRO A C 1
ATOM 2331 O O . PRO A 1 284 ? 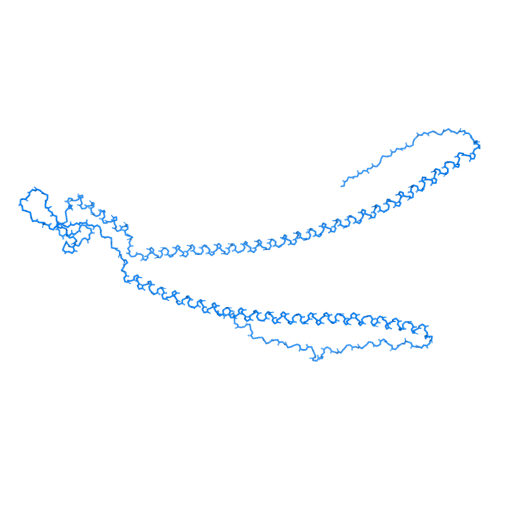-8.548 -7.027 -52.590 1.00 61.72 284 PRO A O 1
ATOM 2334 N N . PRO A 1 285 ? -8.330 -9.024 -51.555 1.00 67.31 285 PRO A N 1
ATOM 2335 C CA . PRO A 1 285 ? -9.745 -9.351 -51.626 1.00 67.31 285 PRO A CA 1
ATOM 2336 C C . PRO A 1 285 ? -10.596 -8.308 -50.876 1.00 67.31 285 PRO A C 1
ATOM 2338 O O . PRO A 1 285 ? -10.134 -7.713 -49.896 1.00 67.31 285 PRO A O 1
ATOM 2341 N N . PRO A 1 286 ? -11.843 -8.069 -51.323 1.00 67.94 286 PRO A N 1
ATOM 2342 C CA . PRO A 1 286 ? -12.734 -7.086 -50.718 1.00 67.94 286 PRO A CA 1
ATOM 2343 C C . PRO A 1 286 ? -12.987 -7.396 -49.235 1.00 67.94 286 PRO A C 1
ATOM 2345 O O . PRO A 1 286 ? -13.113 -8.554 -48.835 1.00 67.94 286 PRO A O 1
ATOM 2348 N N . LYS A 1 287 ? -13.082 -6.334 -48.423 1.00 56.47 287 LYS A N 1
ATOM 2349 C CA . LYS A 1 287 ? -13.154 -6.355 -46.946 1.00 56.47 287 LYS A CA 1
ATOM 2350 C C . LYS A 1 287 ? -14.387 -7.058 -46.346 1.00 56.47 287 LYS A C 1
ATOM 2352 O O . LYS A 1 287 ? -14.495 -7.119 -45.127 1.00 56.47 287 LYS A O 1
ATOM 2357 N N . ASP A 1 288 ? -15.253 -7.644 -47.166 1.00 57.84 288 ASP A N 1
ATOM 2358 C CA . ASP A 1 288 ? -16.483 -8.322 -46.738 1.00 57.84 288 ASP A CA 1
ATOM 2359 C C . ASP A 1 288 ? -16.350 -9.857 -46.668 1.00 57.84 288 ASP A C 1
ATOM 2361 O O . ASP A 1 288 ? -17.345 -10.575 -46.561 1.00 57.84 288 ASP A O 1
ATOM 2365 N N . SER A 1 289 ? -15.121 -10.389 -46.702 1.00 50.12 289 SER A N 1
ATOM 2366 C CA . SER A 1 289 ? -14.878 -11.818 -46.474 1.00 50.12 289 SER A CA 1
ATOM 2367 C C . SER A 1 289 ? -15.256 -12.224 -45.035 1.00 50.12 289 SER A C 1
ATOM 2369 O O . SER A 1 289 ? -14.828 -11.568 -44.079 1.00 50.12 289 SER A O 1
ATOM 2371 N N . PRO A 1 290 ? -16.002 -13.330 -44.835 1.00 58.50 290 PRO A N 1
ATOM 2372 C CA . PRO A 1 290 ? -16.480 -13.775 -43.521 1.00 58.50 290 PRO A CA 1
ATOM 2373 C C . PRO A 1 290 ? -15.369 -14.169 -42.528 1.00 58.50 290 PRO A C 1
ATOM 2375 O O . PRO A 1 290 ? -15.669 -14.429 -41.366 1.00 58.50 290 PRO A O 1
ATOM 2378 N N . ALA A 1 291 ? -14.099 -14.170 -42.944 1.00 55.19 291 ALA A N 1
ATOM 2379 C CA . ALA A 1 291 ? -12.948 -14.533 -42.116 1.00 55.19 291 ALA A CA 1
ATOM 2380 C C . ALA A 1 291 ? -12.601 -13.522 -40.996 1.00 55.19 291 ALA A C 1
ATOM 2382 O O . ALA A 1 291 ? -11.801 -13.849 -40.126 1.00 55.19 291 ALA A O 1
ATOM 2383 N N . TYR A 1 292 ? -13.203 -12.323 -40.977 1.00 49.75 292 TYR A N 1
ATOM 2384 C CA . TYR A 1 292 ? -12.909 -11.275 -39.979 1.00 49.75 292 TYR A CA 1
ATOM 2385 C C . TYR A 1 292 ? -13.999 -11.058 -38.917 1.00 49.75 292 TYR A C 1
ATOM 2387 O O . TYR A 1 292 ? -13.891 -10.139 -38.103 1.00 49.75 292 TYR A O 1
ATOM 2395 N N . LYS A 1 293 ? -15.050 -11.888 -38.872 1.00 50.31 293 LYS A N 1
ATOM 2396 C CA . LYS A 1 293 ? -16.035 -11.826 -37.780 1.00 50.31 293 LYS A CA 1
ATOM 2397 C C . LYS A 1 293 ? -15.516 -12.582 -36.558 1.00 50.31 293 LYS A C 1
ATOM 2399 O O . LYS A 1 293 ? -15.826 -13.752 -36.361 1.00 50.31 293 LYS A O 1
ATOM 2404 N N . LEU A 1 294 ? -14.735 -11.891 -35.729 1.00 56.12 294 LEU A N 1
ATOM 2405 C CA . LEU A 1 294 ? -14.504 -12.305 -34.345 1.00 56.12 294 LEU A CA 1
ATOM 2406 C C . LEU A 1 294 ? -15.853 -12.352 -33.595 1.00 56.12 294 LEU A C 1
ATOM 2408 O O . LEU A 1 294 ? -16.654 -11.423 -33.749 1.00 56.12 294 LEU A O 1
ATOM 2412 N N . PRO A 1 295 ? -16.130 -13.393 -32.790 1.00 58.53 295 PRO A N 1
ATOM 2413 C CA . PRO A 1 295 ? -17.324 -13.436 -31.957 1.00 58.53 295 PRO A CA 1
ATOM 2414 C C . PRO A 1 295 ? -17.284 -12.299 -30.932 1.00 58.53 295 PRO A C 1
ATOM 2416 O O . PRO A 1 295 ? -16.337 -12.173 -30.158 1.00 58.53 295 PRO A O 1
ATOM 2419 N N . ILE A 1 296 ? -18.323 -11.470 -30.928 1.00 61.81 296 ILE A N 1
ATOM 2420 C CA . ILE A 1 296 ? -18.578 -10.501 -29.861 1.00 61.81 296 ILE A CA 1
ATOM 2421 C C . ILE A 1 296 ? -18.989 -11.313 -28.618 1.00 61.81 296 ILE A C 1
ATOM 2423 O O . ILE A 1 296 ? -19.930 -12.102 -28.729 1.00 61.81 296 ILE A O 1
ATOM 2427 N N . PRO A 1 297 ? -18.328 -11.166 -27.455 1.00 59.34 297 PRO A N 1
ATOM 2428 C CA . PRO A 1 297 ? -18.745 -11.873 -26.249 1.00 59.34 297 PRO A CA 1
ATOM 2429 C C . PRO A 1 297 ? -20.122 -11.372 -25.759 1.00 59.34 297 PRO A C 1
ATOM 2431 O O . PRO A 1 297 ? -20.432 -10.185 -25.922 1.00 59.34 297 PRO A O 1
ATOM 2434 N N . PRO A 1 298 ? -20.961 -12.244 -25.161 1.00 54.69 298 PRO A N 1
ATOM 2435 C CA . PRO A 1 298 ? -22.303 -11.887 -24.707 1.00 54.69 298 PRO A CA 1
ATOM 2436 C C . PRO A 1 298 ? -22.286 -10.787 -23.643 1.00 54.69 298 PRO A C 1
ATOM 2438 O O . PRO A 1 298 ? -21.505 -10.796 -22.693 1.00 54.69 298 PRO A O 1
ATOM 2441 N N . ARG A 1 299 ? -23.199 -9.832 -23.806 1.00 50.66 299 ARG A N 1
ATOM 2442 C CA . ARG A 1 299 ? -23.330 -8.608 -23.013 1.00 50.66 299 ARG A CA 1
ATOM 2443 C C . ARG A 1 299 ? -24.200 -8.830 -21.764 1.00 50.66 299 ARG A C 1
ATOM 2445 O O . ARG A 1 299 ? -25.131 -8.064 -21.545 1.00 50.66 299 ARG A O 1
ATOM 2452 N N . GLU A 1 300 ? -23.921 -9.869 -20.976 1.00 51.25 300 GLU A N 1
ATOM 2453 C CA . GLU A 1 300 ? -24.759 -10.251 -19.817 1.00 51.25 300 GLU A CA 1
ATOM 2454 C C . GLU A 1 300 ? -24.152 -9.964 -18.430 1.00 51.25 300 GLU A C 1
ATOM 2456 O O . GLU A 1 300 ? -24.844 -10.113 -17.434 1.00 51.25 300 GLU A O 1
ATOM 2461 N N . TYR A 1 301 ? -22.934 -9.421 -18.319 1.00 50.22 301 TYR A N 1
ATOM 2462 C CA . TYR A 1 301 ? -22.295 -9.171 -17.006 1.00 50.22 301 TYR A CA 1
ATOM 2463 C C . TYR A 1 301 ? -22.302 -7.710 -16.510 1.00 50.22 301 TYR A C 1
ATOM 2465 O O . TYR A 1 301 ? -21.497 -7.341 -15.661 1.00 50.22 301 TYR A O 1
ATOM 2473 N N . LEU A 1 302 ? -23.193 -6.842 -17.007 1.00 49.84 302 LEU A N 1
ATOM 2474 C CA . LEU A 1 302 ? -23.276 -5.434 -16.555 1.00 49.84 302 LEU A CA 1
ATOM 2475 C C . LEU A 1 302 ? -24.566 -5.080 -15.800 1.00 49.84 302 LEU A C 1
ATOM 2477 O O . LEU A 1 302 ? -24.904 -3.902 -15.688 1.00 49.84 302 LEU A O 1
ATOM 2481 N N . ALA A 1 303 ? -25.279 -6.071 -15.263 1.00 51.44 303 ALA A N 1
ATOM 2482 C CA . ALA A 1 303 ? -26.544 -5.847 -14.564 1.00 51.44 303 ALA A CA 1
ATOM 2483 C C . ALA A 1 303 ? -26.605 -6.431 -13.142 1.00 51.44 303 ALA A C 1
ATOM 2485 O O . ALA A 1 303 ? -27.693 -6.723 -12.679 1.00 51.44 303 ALA A O 1
ATOM 2486 N N . GLU A 1 304 ? -25.489 -6.538 -12.417 1.00 47.78 304 GLU A N 1
ATOM 2487 C CA . GLU A 1 304 ? -25.507 -6.861 -10.976 1.00 47.78 304 GLU A CA 1
ATOM 2488 C C . GLU A 1 304 ? -24.503 -5.998 -10.194 1.00 47.78 304 GLU A C 1
ATOM 2490 O O . GLU A 1 304 ? -23.635 -6.478 -9.482 1.00 47.78 304 GLU A O 1
ATOM 2495 N N . VAL A 1 305 ? -24.609 -4.673 -10.337 1.00 49.56 305 VAL A N 1
ATOM 2496 C CA . VAL A 1 305 ? -24.080 -3.716 -9.343 1.00 49.56 305 VAL A CA 1
ATOM 2497 C C . VAL A 1 305 ? -25.097 -2.590 -9.173 1.00 49.56 305 VAL A C 1
ATOM 2499 O O . VAL A 1 305 ? -24.844 -1.437 -9.509 1.00 49.56 305 VAL A O 1
ATOM 2502 N N . ARG A 1 306 ? -26.305 -2.944 -8.728 1.00 47.22 306 ARG A N 1
ATOM 2503 C CA . ARG A 1 306 ? -27.263 -2.031 -8.089 1.00 47.22 306 ARG A CA 1
ATOM 2504 C C . ARG A 1 306 ? -28.205 -2.839 -7.201 1.00 47.22 306 ARG A C 1
ATOM 2506 O O . ARG A 1 306 ? -29.318 -3.151 -7.616 1.00 47.22 306 ARG A O 1
ATOM 2513 N N . GLN A 1 307 ? -27.743 -3.132 -5.992 1.00 43.09 307 GLN A N 1
ATOM 2514 C CA . GLN A 1 307 ? -28.522 -3.109 -4.753 1.00 43.09 307 GLN A CA 1
ATOM 2515 C C . GLN A 1 307 ? -27.554 -3.044 -3.578 1.00 43.09 307 GLN A C 1
ATOM 2517 O O . GLN A 1 307 ? -26.531 -3.758 -3.635 1.00 43.09 307 GLN A O 1
#

Organism: NCBI:txid1263082

Mean predicted aligned error: 22.23 Å

Secondary structure (DSSP, 8-state):
----PPPP---------------HHHHHHHHHHHHHHHHHHHHHHHHHHHHHHHHHHHHHHHHHHHHHHHHHHHHHHHHHHHHHHHHHHHHHHHHHHHHHHHHHHHHHHHHHHHH-SS--HHHHHHHHHHHHHHHHHTT--S-SSB-TTT--BGGGS-EEEE---SS-S----EEEE-----------HHHHHHHHHHHHHHHHHHHHHHHHHHHHHHHHHHHHHHHHHHHHHHHHHHHHHHHHHHHHHHHHHHHHHHHHHHHHHHHTT-------S---PPPPPPTT-GGG-PPPPPS-SSS----

pLDDT: mean 78.01, std 19.7, range [35.81, 98.31]

Solvent-accessible surface area (backbone atoms only — not comparable to full-atom values): 18803 Å² total; per-residue (Å²): 142,81,90,83,83,83,84,88,80,83,85,86,82,83,88,82,91,82,83,95,75,95,62,84,71,61,54,56,57,50,52,53,50,49,54,51,50,51,50,52,49,53,53,50,50,55,50,49,56,51,50,54,50,50,53,51,49,53,48,53,53,51,52,48,53,50,51,53,53,52,50,52,51,50,52,50,51,51,50,53,50,53,51,49,56,51,49,54,52,50,52,51,50,54,49,52,53,51,52,50,52,50,50,52,52,49,48,52,52,49,50,49,60,72,66,47,90,63,76,56,66,69,55,52,46,51,54,39,51,52,53,40,53,55,32,45,76,70,71,54,74,71,64,86,63,39,36,72,57,72,75,40,54,53,91,82,51,71,60,46,74,42,74,73,85,92,78,63,100,67,91,61,66,46,74,40,73,66,80,60,85,75,71,78,74,81,67,49,68,64,62,55,47,52,52,49,50,52,50,50,51,51,53,51,50,53,52,52,50,52,48,53,52,48,55,52,49,53,51,53,50,51,56,50,52,50,52,50,52,52,52,51,53,52,49,55,52,48,52,54,50,49,57,49,49,52,54,52,48,55,50,50,51,51,53,52,53,51,49,51,50,52,51,58,55,50,57,72,74,49,80,85,74,92,86,85,82,85,79,78,71,83,76,77,77,70,93,82,56,80,90,72,71,74,84,78,78,82,92,74,87,85,80,85,89,86,131